Protein AF-K7WFS0-F1 (afdb_monomer_lite)

Structure (mmCIF, N/CA/C/O backbone):
data_AF-K7WFS0-F1
#
_entry.id   AF-K7WFS0-F1
#
loop_
_atom_site.group_PDB
_atom_site.id
_atom_site.type_symbol
_atom_site.label_atom_id
_atom_site.label_alt_id
_atom_site.label_comp_id
_atom_site.label_asym_id
_atom_site.label_entity_id
_atom_site.label_seq_id
_atom_site.pdbx_PDB_ins_code
_atom_site.Cartn_x
_atom_site.Cartn_y
_atom_site.Cartn_z
_atom_site.occupancy
_atom_site.B_iso_or_equiv
_atom_site.auth_seq_id
_atom_site.auth_comp_id
_atom_site.auth_asym_id
_atom_site.auth_atom_id
_atom_site.pdbx_PDB_model_num
ATOM 1 N N . MET A 1 1 ? 59.964 -23.668 16.024 1.00 40.03 1 MET A N 1
ATOM 2 C CA . MET A 1 1 ? 60.557 -24.159 14.757 1.00 40.03 1 MET A CA 1
ATOM 3 C C . MET A 1 1 ? 59.509 -24.059 13.655 1.00 40.03 1 MET A C 1
ATOM 5 O O . MET A 1 1 ? 58.590 -24.865 13.620 1.00 40.03 1 MET A O 1
ATOM 9 N N . LYS A 1 2 ? 59.597 -23.021 12.814 1.00 37.94 2 LYS A N 1
ATOM 10 C CA . LYS A 1 2 ? 58.740 -22.838 11.631 1.00 37.94 2 LYS A CA 1
ATOM 11 C C . LYS A 1 2 ? 59.188 -23.819 10.544 1.00 37.94 2 LYS A C 1
ATOM 13 O O . LYS A 1 2 ? 60.381 -23.896 10.269 1.00 37.94 2 LYS A O 1
ATOM 18 N N . LYS A 1 3 ? 58.258 -24.535 9.911 1.00 43.28 3 LYS A N 1
ATOM 19 C CA . LYS A 1 3 ? 58.522 -25.266 8.665 1.00 43.28 3 LYS A CA 1
ATOM 20 C C . LYS A 1 3 ? 57.674 -24.650 7.558 1.00 43.28 3 LYS A C 1
ATOM 22 O O . LYS A 1 3 ? 56.480 -24.900 7.475 1.00 43.28 3 LYS A O 1
ATOM 27 N N . HIS A 1 4 ? 58.319 -23.839 6.727 1.00 40.09 4 HIS A N 1
ATOM 28 C CA . HIS A 1 4 ? 57.884 -23.607 5.355 1.00 40.09 4 HIS A CA 1
ATOM 29 C C . HIS A 1 4 ? 58.366 -24.783 4.500 1.00 40.09 4 HIS A C 1
ATOM 31 O O . HIS A 1 4 ? 59.521 -25.190 4.629 1.00 40.09 4 HIS A O 1
ATOM 37 N N . LYS A 1 5 ? 57.526 -25.276 3.588 1.00 43.44 5 LYS A N 1
ATOM 38 C CA . LYS A 1 5 ? 57.992 -25.845 2.321 1.00 43.44 5 LYS A CA 1
ATOM 39 C C . LYS A 1 5 ? 57.111 -25.350 1.177 1.00 43.44 5 LYS A C 1
ATOM 41 O O . LYS A 1 5 ? 55.904 -25.202 1.323 1.00 43.44 5 LYS A O 1
ATOM 46 N N . MET A 1 6 ? 57.815 -25.012 0.105 1.00 38.06 6 MET A N 1
ATOM 47 C CA . MET A 1 6 ? 57.413 -24.311 -1.106 1.00 38.06 6 MET A CA 1
ATOM 48 C C . MET A 1 6 ? 56.540 -25.130 -2.060 1.00 38.06 6 MET A C 1
ATOM 50 O O . MET A 1 6 ? 56.655 -26.350 -2.123 1.00 38.06 6 MET A O 1
ATOM 54 N N . LEU A 1 7 ? 55.758 -24.369 -2.837 1.00 34.81 7 LEU A N 1
ATOM 55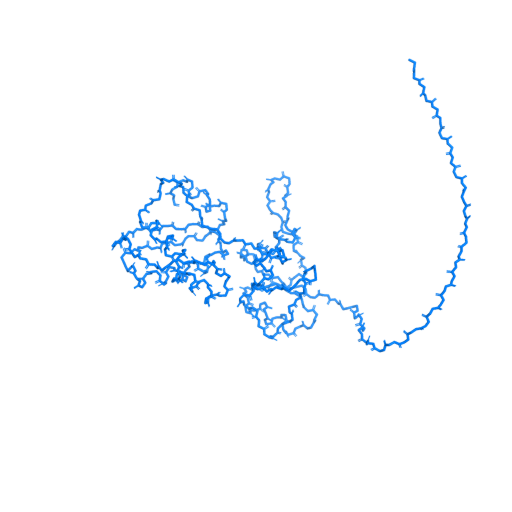 C CA . LEU A 1 7 ? 55.499 -24.453 -4.283 1.00 34.81 7 LEU A CA 1
ATOM 56 C C . LEU A 1 7 ? 55.991 -25.693 -5.061 1.00 34.81 7 LEU A C 1
ATOM 58 O O . LEU A 1 7 ? 57.185 -25.979 -5.098 1.00 34.81 7 LEU A O 1
ATOM 62 N N . SER A 1 8 ? 55.092 -26.239 -5.886 1.00 30.64 8 SER A N 1
ATOM 63 C CA . SER A 1 8 ? 55.373 -26.547 -7.298 1.00 30.64 8 SER A CA 1
ATOM 64 C C . SER A 1 8 ? 54.075 -26.527 -8.118 1.00 30.64 8 SER A C 1
ATOM 66 O O . SER A 1 8 ? 52.986 -26.744 -7.591 1.00 30.64 8 SER A O 1
ATOM 68 N N . LEU A 1 9 ? 54.222 -26.206 -9.397 1.00 29.28 9 LEU A N 1
ATOM 69 C CA . LEU A 1 9 ? 53.264 -25.660 -10.348 1.00 29.28 9 LEU A CA 1
ATOM 70 C C . LEU A 1 9 ? 53.272 -26.525 -11.633 1.00 29.28 9 LEU A C 1
ATOM 72 O O . LEU A 1 9 ? 54.343 -26.948 -12.049 1.00 29.28 9 LEU A O 1
ATOM 76 N N . LEU A 1 10 ? 52.102 -26.655 -12.282 1.00 29.27 10 LEU A N 1
ATOM 77 C CA . LEU A 1 10 ? 51.850 -26.787 -13.742 1.00 29.27 10 LEU A CA 1
ATOM 78 C C . LEU A 1 10 ? 52.260 -28.048 -14.557 1.00 29.27 10 LEU A C 1
ATOM 80 O O . LEU A 1 10 ? 53.432 -28.384 -14.653 1.00 29.27 10 LEU A O 1
ATOM 84 N N . ALA A 1 11 ? 51.273 -28.612 -15.288 1.00 28.25 11 ALA A N 1
ATOM 85 C CA . ALA A 1 11 ? 51.267 -29.007 -16.727 1.00 28.25 11 ALA A CA 1
ATOM 86 C C . ALA A 1 11 ? 49.881 -29.650 -17.054 1.00 28.25 11 ALA A C 1
ATOM 88 O O . ALA A 1 11 ? 49.483 -30.555 -16.332 1.00 28.25 11 ALA A O 1
ATOM 89 N N . VAL A 1 12 ? 48.963 -29.136 -17.894 1.00 28.80 12 VAL A N 1
ATOM 90 C CA . VAL A 1 12 ? 48.889 -28.822 -19.351 1.00 28.80 12 VAL A CA 1
ATOM 91 C C . VAL A 1 12 ? 48.247 -29.941 -20.212 1.00 28.80 12 VAL A C 1
ATOM 93 O O . VAL A 1 12 ? 48.775 -31.038 -20.304 1.00 28.80 12 VAL A O 1
ATOM 96 N N . SER A 1 13 ? 47.145 -29.528 -20.870 1.00 34.81 13 SER A N 1
ATOM 97 C CA . SER A 1 13 ? 46.516 -29.895 -22.166 1.00 34.81 13 SER A CA 1
ATOM 98 C C . SER A 1 13 ? 45.858 -31.264 -22.440 1.00 34.81 13 SER A C 1
ATOM 100 O O . SER A 1 13 ? 46.373 -32.330 -22.130 1.00 34.81 13 SER A O 1
ATOM 102 N N . GLY A 1 14 ? 44.708 -31.195 -23.141 1.00 30.31 14 GLY A N 1
ATOM 103 C CA . GLY A 1 14 ? 44.005 -32.340 -23.737 1.00 30.31 14 GLY A CA 1
ATOM 104 C C . GLY A 1 14 ? 42.719 -31.994 -24.516 1.00 30.31 14 GLY A C 1
ATOM 105 O O . GLY A 1 14 ? 41.633 -32.256 -24.026 1.00 30.31 14 GLY A O 1
ATOM 106 N N . LEU A 1 15 ? 42.894 -31.420 -25.716 1.00 30.20 15 LEU A N 1
ATOM 107 C CA . LEU A 1 15 ? 42.083 -31.471 -26.958 1.00 30.20 15 LEU A CA 1
ATOM 108 C C . LEU A 1 15 ? 40.572 -31.116 -27.054 1.00 30.20 15 LEU A C 1
ATOM 110 O O . LEU A 1 15 ? 39.708 -31.595 -26.331 1.00 30.20 15 LEU A O 1
ATOM 114 N N . MET A 1 16 ? 40.296 -30.357 -28.129 1.00 37.47 16 MET A N 1
ATOM 115 C CA . MET A 1 16 ? 39.013 -30.074 -28.790 1.00 37.47 16 MET A CA 1
ATOM 116 C C . MET A 1 16 ? 38.222 -31.328 -29.195 1.00 37.47 16 MET A C 1
ATOM 118 O O . MET A 1 16 ? 38.780 -32.274 -29.744 1.00 37.47 16 MET A O 1
ATOM 122 N N . GLY A 1 17 ? 36.895 -31.221 -29.100 1.00 34.50 17 GLY A N 1
ATOM 123 C CA . GLY A 1 17 ? 35.937 -31.961 -29.919 1.00 34.50 17 GLY A CA 1
ATOM 124 C C . GLY A 1 17 ? 34.881 -30.997 -30.461 1.00 34.50 17 GLY A C 1
ATOM 125 O O . GLY A 1 17 ? 34.028 -30.526 -29.715 1.00 34.50 17 GLY A O 1
ATOM 126 N N . ILE A 1 18 ? 34.972 -30.673 -31.753 1.00 45.41 18 ILE A N 1
ATOM 127 C CA . ILE A 1 18 ? 33.931 -29.978 -32.520 1.00 45.41 18 ILE A CA 1
ATOM 128 C C . ILE A 1 18 ? 32.802 -30.978 -32.785 1.00 45.41 18 ILE A C 1
ATOM 130 O O . ILE A 1 18 ? 33.037 -32.025 -33.382 1.00 45.41 18 ILE A O 1
ATOM 134 N N . GLY A 1 19 ? 31.580 -30.628 -32.390 1.00 37.41 19 GLY A N 1
ATOM 135 C CA . GLY A 1 19 ? 30.353 -31.268 -32.854 1.00 37.41 19 GLY A CA 1
ATOM 136 C C . GLY A 1 19 ? 29.431 -30.204 -33.434 1.00 37.41 19 GLY A C 1
ATOM 137 O O . GLY A 1 19 ? 28.835 -29.430 -32.691 1.00 37.41 19 GLY A O 1
ATOM 138 N N . ILE A 1 20 ? 29.349 -30.137 -34.762 1.00 45.31 20 ILE A N 1
ATOM 139 C CA . ILE A 1 20 ? 28.355 -29.338 -35.481 1.00 45.31 20 ILE A CA 1
ATOM 140 C C . ILE A 1 20 ? 27.030 -30.099 -35.425 1.00 45.31 20 ILE A C 1
ATOM 142 O O . ILE A 1 20 ? 26.962 -31.237 -35.881 1.00 45.31 20 ILE A O 1
ATOM 146 N N . LEU A 1 21 ? 25.969 -29.449 -34.950 1.00 35.62 21 LEU A N 1
ATOM 147 C CA . LEU A 1 21 ? 24.607 -29.771 -35.364 1.00 35.62 21 LEU A CA 1
ATOM 148 C C . LEU A 1 21 ? 23.932 -28.481 -35.821 1.00 35.62 21 LEU A C 1
ATOM 150 O O . LEU A 1 21 ? 23.654 -27.579 -35.033 1.00 35.62 21 LEU A O 1
ATOM 154 N N . ALA A 1 22 ? 23.714 -28.405 -37.131 1.00 43.91 22 ALA A N 1
ATOM 155 C CA . ALA A 1 22 ? 22.793 -27.468 -37.736 1.00 43.91 22 ALA A CA 1
ATOM 156 C C . ALA A 1 22 ? 21.358 -27.855 -37.354 1.00 43.91 22 ALA A C 1
ATOM 158 O O . ALA A 1 22 ? 20.982 -29.025 -37.416 1.00 43.91 22 ALA A O 1
ATOM 159 N N . GLY A 1 23 ? 20.557 -26.853 -37.008 1.00 30.27 23 GLY A N 1
ATOM 160 C CA . GLY A 1 23 ? 19.115 -26.964 -36.853 1.00 30.27 23 GLY A CA 1
ATOM 161 C C . GLY A 1 23 ? 18.493 -25.587 -37.029 1.00 30.27 23 GLY A C 1
ATOM 162 O O . GLY A 1 23 ? 18.463 -24.795 -36.093 1.00 30.27 23 GLY A O 1
ATOM 163 N N . CYS A 1 24 ? 18.032 -25.283 -38.242 1.00 41.31 24 CYS A N 1
ATOM 164 C CA . CYS A 1 24 ? 17.129 -24.165 -38.478 1.00 41.31 24 CYS A CA 1
ATOM 165 C C . CYS A 1 24 ? 15.744 -24.547 -37.949 1.00 41.31 24 CYS A C 1
ATOM 167 O O . CYS A 1 24 ? 15.119 -25.461 -38.477 1.00 41.31 24 CYS A O 1
ATOM 169 N N . SER A 1 25 ? 15.253 -23.805 -36.962 1.00 35.28 25 SER A N 1
ATOM 170 C CA . SER A 1 25 ? 13.821 -23.611 -36.756 1.00 35.28 25 SER A CA 1
ATOM 171 C C . SER A 1 25 ? 13.589 -22.117 -36.616 1.00 35.28 25 SER A C 1
ATOM 173 O O . SER A 1 25 ? 14.190 -21.464 -35.765 1.00 35.28 25 SER A O 1
ATOM 175 N N . ASN A 1 26 ? 12.763 -21.592 -37.516 1.00 48.03 26 ASN A N 1
ATOM 176 C CA . ASN A 1 26 ? 12.243 -20.237 -37.486 1.00 48.03 26 ASN A CA 1
ATOM 177 C C . ASN A 1 26 ? 11.608 -19.957 -36.122 1.00 48.03 26 ASN A C 1
ATOM 179 O O . ASN A 1 26 ? 10.505 -20.421 -35.853 1.00 48.03 26 ASN A O 1
ATOM 183 N N . ASP A 1 27 ? 12.268 -19.137 -35.316 1.00 33.59 27 ASP A N 1
ATOM 184 C CA . ASP A 1 27 ? 11.559 -18.101 -34.585 1.00 33.59 27 ASP A CA 1
ATOM 185 C C . ASP A 1 27 ? 12.463 -16.875 -34.520 1.00 33.59 27 ASP A C 1
ATOM 187 O O . ASP A 1 27 ? 13.511 -16.844 -33.871 1.00 33.59 27 ASP A O 1
ATOM 191 N N . SER A 1 28 ? 12.085 -15.872 -35.298 1.00 42.62 28 SER A N 1
ATOM 192 C CA . SER A 1 28 ? 12.780 -14.604 -35.435 1.00 42.62 28 SER A CA 1
ATOM 193 C C . SER A 1 28 ? 12.598 -13.764 -34.170 1.00 42.62 28 SER A C 1
ATOM 195 O O . SER A 1 28 ? 12.009 -12.690 -34.223 1.00 42.62 28 SER A O 1
ATOM 197 N N . SER A 1 29 ? 13.127 -14.191 -33.021 1.00 41.03 29 SER A N 1
ATOM 198 C CA . SER A 1 29 ? 13.404 -13.257 -31.929 1.00 41.03 29 SER A CA 1
ATOM 199 C C . SER A 1 29 ? 14.775 -12.641 -32.177 1.00 41.03 29 SER A C 1
ATOM 201 O O . SER A 1 29 ? 15.768 -12.965 -31.524 1.00 41.03 29 SER A O 1
ATOM 203 N N . SER A 1 30 ? 14.830 -11.750 -33.167 1.00 40.22 30 SER A N 1
ATOM 204 C CA . SER A 1 30 ? 15.874 -10.736 -33.228 1.00 40.22 30 SER A CA 1
ATOM 205 C C . SER A 1 30 ? 15.879 -10.034 -31.873 1.00 40.22 30 SER A C 1
ATOM 207 O O . SER A 1 30 ? 15.002 -9.216 -31.598 1.00 40.22 30 SER A O 1
ATOM 209 N N . SER A 1 31 ? 16.837 -10.367 -31.009 1.00 48.09 31 SER A N 1
ATOM 210 C CA . SER A 1 31 ? 17.160 -9.556 -29.845 1.00 48.09 31 SER A CA 1
ATOM 211 C C . SER A 1 31 ? 17.652 -8.220 -30.390 1.00 48.09 31 SER A C 1
ATOM 213 O O . SER A 1 31 ? 18.837 -8.068 -30.706 1.00 48.09 31 SER A O 1
ATOM 215 N N . SER A 1 32 ? 16.735 -7.274 -30.604 1.00 47.16 32 SER A N 1
ATOM 216 C CA . SER A 1 32 ? 17.135 -5.921 -30.941 1.00 47.16 32 SER A CA 1
ATOM 217 C C . SER A 1 32 ? 18.017 -5.454 -29.788 1.00 47.16 32 SER A C 1
ATOM 219 O O . SER A 1 32 ? 17.629 -5.485 -28.621 1.00 47.16 32 SER A O 1
ATOM 221 N N . LYS A 1 33 ? 19.256 -5.076 -30.101 1.00 56.88 33 LYS A N 1
ATOM 222 C CA . LYS A 1 33 ? 20.114 -4.322 -29.186 1.00 56.88 33 LYS A CA 1
ATOM 223 C C . LYS A 1 33 ? 19.539 -2.903 -29.064 1.00 56.88 33 LYS A C 1
ATOM 225 O O . LYS A 1 33 ? 20.151 -1.949 -29.527 1.00 56.88 33 LYS A O 1
ATOM 230 N N . GLY A 1 34 ? 18.309 -2.792 -28.570 1.00 67.25 34 GLY A N 1
ATOM 231 C CA . GLY A 1 34 ? 17.607 -1.536 -28.351 1.00 67.25 34 GLY A CA 1
ATOM 232 C C . GLY A 1 34 ? 17.956 -0.965 -26.983 1.00 67.25 34 GLY A C 1
ATOM 233 O O . GLY A 1 34 ? 18.101 -1.708 -26.012 1.00 67.25 34 GLY A O 1
ATOM 234 N N . THR A 1 35 ? 18.104 0.355 -26.911 1.00 89.69 35 THR A N 1
ATOM 235 C CA . THR A 1 35 ? 18.197 1.085 -25.642 1.00 89.69 35 THR A CA 1
ATOM 236 C C . THR A 1 35 ? 16.918 0.865 -24.840 1.00 89.69 35 THR A C 1
ATOM 238 O O . THR A 1 35 ? 15.829 1.005 -25.387 1.00 89.69 35 THR A O 1
ATOM 241 N N . ILE A 1 36 ? 17.043 0.525 -23.557 1.00 95.19 36 ILE A N 1
ATOM 242 C CA . ILE A 1 36 ? 15.899 0.400 -22.650 1.00 95.19 36 ILE A CA 1
ATOM 243 C C . ILE A 1 36 ? 15.592 1.782 -22.075 1.00 95.19 36 ILE A C 1
ATOM 245 O O . ILE A 1 36 ? 16.440 2.374 -21.406 1.00 95.19 36 ILE A O 1
ATOM 249 N N . ASN A 1 37 ? 14.373 2.268 -22.290 1.00 96.88 37 ASN A N 1
ATOM 250 C CA . ASN A 1 37 ? 13.909 3.529 -21.725 1.00 96.88 37 ASN A CA 1
ATOM 251 C C . ASN A 1 37 ? 13.327 3.265 -20.332 1.00 96.88 37 ASN A C 1
ATOM 253 O O . ASN A 1 37 ? 12.245 2.702 -20.170 1.00 96.88 37 ASN A O 1
ATOM 257 N N . ILE A 1 38 ? 14.078 3.625 -19.294 1.00 97.69 38 ILE A N 1
ATOM 258 C CA . ILE A 1 38 ? 13.656 3.400 -17.910 1.00 97.69 38 ILE A CA 1
ATOM 259 C C . ILE A 1 38 ? 12.613 4.455 -17.542 1.00 97.69 38 ILE A C 1
ATOM 261 O O . ILE A 1 38 ? 12.857 5.652 -17.678 1.00 97.69 38 ILE A O 1
ATOM 265 N N . VAL A 1 39 ? 11.463 4.018 -17.038 1.00 98.31 39 VAL A N 1
ATOM 266 C CA . VAL A 1 39 ? 10.415 4.889 -16.506 1.00 98.31 39 VAL A CA 1
ATOM 267 C C . VAL A 1 39 ? 10.301 4.637 -15.007 1.00 98.31 39 VAL A C 1
ATOM 269 O O . VAL A 1 39 ? 10.098 3.507 -14.564 1.00 98.31 39 VAL A O 1
ATOM 272 N N . SER A 1 40 ? 10.436 5.694 -14.212 1.00 98.12 40 SER A N 1
ATOM 273 C CA . SER A 1 40 ? 10.347 5.647 -12.752 1.00 98.12 40 SER A CA 1
ATOM 274 C C . SER A 1 40 ? 9.233 6.561 -12.239 1.00 98.12 40 SER A C 1
ATOM 276 O O . SER A 1 40 ? 8.607 7.316 -12.990 1.00 98.12 40 SER A O 1
ATOM 278 N N . ARG A 1 41 ? 8.940 6.460 -10.946 1.00 97.19 41 ARG A N 1
ATOM 279 C CA . ARG A 1 41 ? 7.979 7.307 -10.239 1.00 97.19 41 ARG A CA 1
ATOM 280 C C . ARG A 1 41 ? 8.683 8.454 -9.517 1.00 97.19 41 ARG A C 1
ATOM 282 O O . ARG A 1 41 ? 9.883 8.405 -9.244 1.00 97.19 41 ARG A O 1
ATOM 289 N N . GLU A 1 42 ? 7.924 9.494 -9.224 1.00 94.19 42 GLU A N 1
ATOM 290 C CA . GLU A 1 42 ? 8.362 10.660 -8.471 1.00 94.19 42 GLU A CA 1
ATOM 291 C C . GLU A 1 42 ? 8.908 10.296 -7.081 1.00 94.19 42 GLU A C 1
ATOM 293 O O . GLU A 1 42 ? 8.566 9.259 -6.501 1.00 94.19 42 GLU A O 1
ATOM 298 N N . GLU A 1 43 ? 9.771 11.153 -6.539 1.00 90.50 43 GLU A N 1
ATOM 299 C CA . GLU A 1 43 ? 10.205 11.039 -5.146 1.00 90.50 43 GLU A CA 1
ATOM 300 C C . GLU A 1 43 ? 9.004 11.114 -4.193 1.00 90.50 43 GLU A C 1
ATOM 302 O O . GLU A 1 43 ? 8.016 11.797 -4.455 1.00 90.50 43 GLU A O 1
ATOM 307 N N . GLY A 1 44 ? 9.058 10.357 -3.095 1.00 86.75 44 GLY A N 1
ATOM 308 C CA . GLY A 1 44 ? 7.930 10.207 -2.168 1.00 86.75 44 GLY A CA 1
ATOM 309 C C . GLY A 1 44 ? 6.853 9.213 -2.627 1.00 86.75 44 GLY A C 1
ATOM 310 O O . GLY A 1 44 ? 5.986 8.842 -1.830 1.00 86.75 44 GLY A O 1
ATOM 311 N N . SER A 1 45 ? 6.922 8.706 -3.865 1.00 90.50 45 SER A N 1
ATOM 312 C CA . SER A 1 45 ? 6.020 7.655 -4.334 1.00 90.50 45 SER A CA 1
ATOM 313 C C . SER A 1 45 ? 6.186 6.370 -3.524 1.00 90.50 45 SER A C 1
ATOM 315 O O . SER A 1 45 ? 7.238 5.725 -3.545 1.00 90.50 45 SER A O 1
ATOM 317 N N . GLY A 1 46 ? 5.107 5.928 -2.875 1.00 88.62 46 GLY A N 1
ATOM 318 C CA . GLY A 1 46 ? 5.091 4.664 -2.141 1.00 88.62 46 GLY A CA 1
ATOM 319 C C . GLY A 1 46 ? 5.429 3.444 -3.011 1.00 88.62 46 GLY A C 1
ATOM 320 O O . GLY A 1 46 ? 6.105 2.520 -2.556 1.00 88.62 46 GLY A O 1
ATOM 321 N N . THR A 1 47 ? 5.023 3.460 -4.288 1.00 91.25 47 THR A N 1
ATOM 322 C CA . THR A 1 47 ? 5.347 2.400 -5.255 1.00 91.25 47 THR A CA 1
ATOM 323 C C . THR A 1 47 ? 6.833 2.401 -5.618 1.00 91.25 47 THR A C 1
ATOM 325 O O . THR A 1 47 ? 7.414 1.322 -5.694 1.00 91.25 47 THR A O 1
ATOM 328 N N . ARG A 1 48 ? 7.465 3.577 -5.787 1.00 94.44 48 ARG A N 1
ATOM 329 C CA . ARG A 1 48 ? 8.926 3.672 -5.982 1.00 94.44 48 ARG A CA 1
ATOM 330 C C . ARG A 1 48 ? 9.664 3.103 -4.788 1.00 94.44 48 ARG A C 1
ATOM 332 O O . ARG A 1 48 ? 10.495 2.226 -4.971 1.00 94.44 48 ARG A O 1
ATOM 339 N N . GLY A 1 49 ? 9.299 3.548 -3.583 1.00 91.94 49 GLY A N 1
ATOM 340 C CA . GLY A 1 49 ? 9.899 3.060 -2.342 1.00 91.94 49 GLY A CA 1
ATOM 341 C C . GLY A 1 49 ? 9.808 1.537 -2.220 1.00 91.94 49 GLY A C 1
ATOM 342 O O . GLY A 1 49 ? 10.801 0.884 -1.931 1.00 91.94 49 GLY A O 1
ATOM 343 N N . ALA A 1 50 ? 8.643 0.953 -2.528 1.00 91.31 50 ALA A N 1
ATOM 344 C CA . ALA A 1 50 ? 8.480 -0.502 -2.569 1.00 91.31 50 ALA A CA 1
ATOM 345 C C . ALA A 1 50 ? 9.413 -1.173 -3.580 1.00 91.31 50 ALA A C 1
ATOM 347 O O . ALA A 1 50 ? 10.018 -2.198 -3.286 1.00 91.31 50 ALA A O 1
ATOM 348 N N . PHE A 1 51 ? 9.481 -0.617 -4.788 1.00 95.38 51 PHE A N 1
ATOM 349 C CA . PHE A 1 51 ? 10.240 -1.191 -5.885 1.00 95.38 51 PHE A CA 1
ATOM 350 C C . PHE A 1 51 ? 11.740 -1.185 -5.582 1.00 95.38 51 PHE A C 1
ATOM 352 O O . PHE A 1 51 ? 12.380 -2.229 -5.668 1.00 95.38 51 PHE A O 1
ATOM 359 N N . ILE A 1 52 ? 12.293 -0.045 -5.163 1.00 95.31 52 ILE A N 1
ATOM 360 C CA . ILE A 1 52 ? 13.731 0.066 -4.894 1.00 95.31 52 ILE A CA 1
ATOM 361 C C . ILE A 1 52 ? 14.164 -0.779 -3.691 1.00 95.31 52 ILE A C 1
ATOM 363 O O . ILE A 1 52 ? 15.262 -1.329 -3.703 1.00 95.31 52 ILE A O 1
ATOM 367 N N . GLU A 1 53 ? 13.289 -0.945 -2.696 1.00 92.62 53 GLU A N 1
ATOM 368 C CA . GLU A 1 53 ? 13.507 -1.827 -1.547 1.00 92.62 53 GLU A CA 1
ATOM 369 C C . GLU A 1 53 ? 13.506 -3.304 -1.970 1.00 92.62 53 GLU A C 1
ATOM 371 O O . GLU A 1 53 ? 14.471 -4.025 -1.719 1.00 92.62 53 GLU A O 1
ATOM 376 N N . LEU A 1 54 ? 12.455 -3.756 -2.666 1.00 94.19 54 LEU A N 1
ATOM 377 C CA . LEU A 1 54 ? 12.286 -5.164 -3.050 1.00 94.19 54 LEU A CA 1
ATOM 378 C C . LEU A 1 54 ? 13.339 -5.650 -4.054 1.00 94.19 54 LEU A C 1
ATOM 380 O O . LEU A 1 54 ? 13.670 -6.835 -4.061 1.00 94.19 54 LEU A O 1
ATOM 384 N N . PHE A 1 55 ? 13.856 -4.755 -4.898 1.00 95.12 55 PHE A N 1
ATOM 385 C CA . PHE A 1 55 ? 14.893 -5.070 -5.883 1.00 95.12 55 PHE A CA 1
ATOM 386 C C . PHE A 1 55 ? 16.314 -4.730 -5.416 1.00 95.12 55 PHE A C 1
ATOM 388 O O . PHE A 1 55 ? 17.259 -4.949 -6.172 1.00 95.12 55 PHE A O 1
ATOM 395 N N . GLY A 1 56 ? 16.490 -4.208 -4.196 1.00 94.75 56 GLY A N 1
ATOM 396 C CA . GLY A 1 56 ? 17.812 -3.851 -3.670 1.00 94.75 56 GLY A CA 1
ATOM 397 C C . GLY A 1 56 ? 18.500 -2.719 -4.441 1.00 94.75 56 GLY A C 1
ATOM 398 O O . GLY A 1 56 ? 19.724 -2.693 -4.536 1.00 94.75 56 GLY A O 1
ATOM 399 N N . ILE A 1 57 ? 17.714 -1.808 -5.018 1.00 95.81 57 ILE A N 1
ATOM 400 C CA . ILE A 1 57 ? 18.199 -0.601 -5.702 1.00 95.81 57 ILE A CA 1
ATOM 401 C C . ILE A 1 57 ? 18.525 0.488 -4.675 1.00 95.81 57 ILE A C 1
ATOM 403 O O . ILE A 1 57 ? 19.391 1.322 -4.920 1.00 95.81 57 ILE A O 1
ATOM 407 N N . GLU A 1 58 ? 17.877 0.484 -3.507 1.00 94.69 58 GLU A N 1
ATOM 408 C CA . GLU A 1 58 ? 18.287 1.350 -2.400 1.00 94.69 58 GLU A CA 1
ATOM 409 C C . GLU A 1 58 ? 19.380 0.714 -1.529 1.00 94.69 58 GLU A C 1
ATOM 411 O O . GLU A 1 58 ? 19.432 -0.497 -1.319 1.00 94.69 58 GLU A O 1
ATOM 416 N N . SER A 1 59 ? 20.251 1.555 -0.973 1.00 93.75 59 SER A N 1
ATOM 417 C CA . SER A 1 59 ? 21.283 1.165 -0.005 1.00 93.75 59 SER A CA 1
ATOM 418 C C . SER A 1 59 ? 21.404 2.209 1.104 1.00 93.75 59 SER A C 1
ATOM 420 O O . SER A 1 59 ? 20.870 3.308 0.985 1.00 93.75 59 SER A O 1
ATOM 422 N N . LYS A 1 60 ? 22.115 1.892 2.190 1.00 92.50 60 LYS A N 1
ATOM 423 C CA . LYS A 1 60 ? 22.444 2.878 3.228 1.00 92.50 60 LYS A CA 1
ATOM 424 C C . LYS A 1 60 ? 23.872 3.374 3.063 1.00 92.50 60 LYS A C 1
ATOM 426 O O . LYS A 1 60 ? 24.793 2.571 2.923 1.00 92.50 60 LYS A O 1
ATOM 431 N N . ASN A 1 61 ? 24.067 4.688 3.122 1.00 92.12 61 ASN A N 1
ATOM 432 C CA . ASN A 1 61 ? 25.407 5.267 3.153 1.00 92.12 61 ASN A CA 1
ATOM 433 C C . ASN A 1 61 ? 26.053 5.122 4.551 1.00 92.12 61 ASN A C 1
ATOM 435 O O . ASN A 1 61 ? 25.458 4.591 5.489 1.00 92.12 61 ASN A O 1
ATOM 439 N N . LYS A 1 62 ? 27.280 5.638 4.720 1.00 92.62 62 LYS A N 1
ATOM 440 C CA . LYS A 1 62 ? 28.025 5.581 5.997 1.00 92.62 62 LYS A CA 1
ATOM 441 C C . LYS A 1 62 ? 27.325 6.282 7.172 1.00 92.62 62 LYS A C 1
ATOM 443 O O . LYS A 1 62 ? 27.683 6.022 8.314 1.00 92.62 62 LYS A O 1
ATOM 448 N N . LYS A 1 63 ? 26.361 7.167 6.903 1.00 91.44 63 LYS A N 1
ATOM 449 C CA . LYS A 1 63 ? 25.554 7.877 7.907 1.00 91.44 63 LYS A CA 1
ATOM 450 C C . LYS A 1 63 ? 24.236 7.158 8.220 1.00 91.44 63 LYS A C 1
ATOM 452 O O . LYS A 1 63 ? 23.465 7.635 9.042 1.00 91.44 63 LYS A O 1
ATOM 457 N N . GLY A 1 64 ? 23.971 6.020 7.575 1.00 86.62 64 GLY A N 1
ATOM 458 C CA . GLY A 1 64 ? 22.720 5.277 7.714 1.00 86.62 64 GLY A CA 1
ATOM 459 C C . GLY A 1 64 ? 21.556 5.847 6.898 1.00 86.62 64 GLY A C 1
ATOM 460 O O . GLY A 1 64 ? 20.447 5.321 6.997 1.00 86.62 64 GLY A O 1
ATOM 461 N N . GLU A 1 65 ? 21.795 6.877 6.084 1.00 87.38 65 GLU A N 1
ATOM 462 C CA . GLU A 1 65 ? 20.785 7.501 5.227 1.00 87.38 65 GLU A CA 1
ATOM 463 C C . GLU A 1 65 ? 20.516 6.607 4.013 1.00 87.38 65 GLU A C 1
ATOM 465 O O . GLU A 1 65 ? 21.447 6.021 3.447 1.00 87.38 65 GLU A O 1
ATOM 470 N N . LYS A 1 66 ? 19.246 6.505 3.610 1.00 88.12 66 LYS A N 1
ATOM 471 C CA . LYS A 1 66 ? 18.852 5.777 2.401 1.00 88.12 66 LYS A CA 1
ATOM 472 C C . LYS A 1 66 ? 19.330 6.526 1.156 1.00 88.12 66 LYS A C 1
ATOM 474 O O . LYS A 1 66 ? 19.117 7.728 1.035 1.00 88.12 66 LYS A O 1
ATOM 479 N N . VAL A 1 67 ? 19.942 5.795 0.234 1.00 93.25 67 VAL A N 1
ATOM 480 C CA . VAL A 1 67 ? 20.395 6.260 -1.077 1.00 93.25 67 VAL A CA 1
ATOM 481 C C . VAL A 1 67 ? 19.734 5.384 -2.129 1.00 93.25 67 VAL A C 1
ATOM 483 O O . VAL A 1 67 ? 19.948 4.172 -2.142 1.00 93.25 67 VAL A O 1
ATOM 486 N N . ASP A 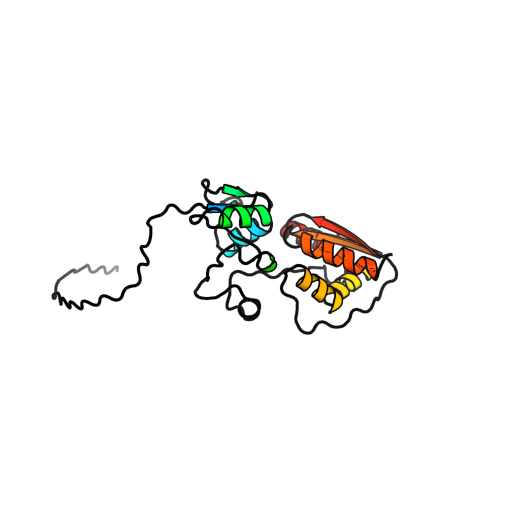1 68 ? 18.927 6.004 -2.980 1.00 94.88 68 ASP A N 1
ATOM 487 C CA . ASP A 1 68 ? 18.265 5.372 -4.118 1.00 94.88 68 ASP A CA 1
ATOM 488 C C . ASP A 1 68 ? 19.205 5.387 -5.334 1.00 94.88 68 ASP A C 1
ATOM 490 O O . ASP A 1 68 ? 19.618 6.459 -5.769 1.00 94.88 68 ASP A O 1
ATOM 494 N N . HIS A 1 69 ? 19.543 4.211 -5.879 1.00 96.31 69 HIS A N 1
ATOM 495 C CA . HIS A 1 69 ? 20.378 4.062 -7.083 1.00 96.31 69 HIS A CA 1
ATOM 496 C C . HIS A 1 69 ? 19.560 3.895 -8.372 1.00 96.31 69 HIS A C 1
ATOM 498 O O . HIS A 1 69 ? 20.017 3.282 -9.340 1.00 96.31 69 HIS A O 1
ATOM 504 N N . THR A 1 70 ? 18.324 4.400 -8.401 1.00 96.50 70 THR A N 1
ATOM 505 C CA . THR A 1 70 ? 17.549 4.529 -9.639 1.00 96.50 70 THR A CA 1
ATOM 506 C C . THR A 1 70 ? 18.366 5.312 -10.668 1.00 96.50 70 THR A C 1
ATOM 508 O O . THR A 1 70 ? 18.932 6.351 -10.352 1.00 96.50 70 THR A O 1
ATOM 511 N N . SER A 1 71 ? 18.423 4.818 -11.908 1.00 94.75 71 SER A N 1
ATOM 512 C CA . SER A 1 71 ? 19.205 5.447 -12.978 1.00 94.75 71 SER A CA 1
ATOM 513 C C . SER A 1 71 ? 18.825 6.917 -13.193 1.00 94.75 71 SER A C 1
ATOM 515 O O . SER A 1 71 ? 17.650 7.220 -13.396 1.00 94.75 71 SER A O 1
ATOM 517 N N . ASP A 1 72 ? 19.826 7.796 -13.276 1.00 93.62 72 ASP A N 1
ATOM 518 C CA . ASP A 1 72 ? 19.646 9.220 -13.609 1.00 93.62 72 ASP A CA 1
ATOM 519 C C . ASP A 1 72 ? 19.029 9.442 -15.002 1.00 93.62 72 ASP A C 1
ATOM 521 O O . ASP A 1 72 ? 18.473 10.500 -15.285 1.00 93.62 72 ASP A O 1
ATOM 525 N N . ALA A 1 73 ? 19.102 8.439 -15.883 1.00 94.00 73 ALA A N 1
ATOM 526 C CA . ALA A 1 73 ? 18.482 8.470 -17.206 1.00 94.00 73 ALA A CA 1
ATOM 527 C C . ALA A 1 73 ? 16.979 8.125 -17.180 1.00 94.00 73 ALA A C 1
ATOM 529 O O . ALA A 1 73 ? 16.334 8.113 -18.230 1.00 94.00 73 ALA A O 1
ATOM 530 N N . ALA A 1 74 ? 16.412 7.799 -16.012 1.00 97.12 74 ALA A N 1
ATOM 531 C CA . ALA A 1 74 ? 15.015 7.414 -15.906 1.00 97.12 74 ALA A CA 1
ATOM 532 C C . ALA A 1 74 ? 14.075 8.599 -16.169 1.00 97.12 74 ALA A C 1
ATOM 534 O O . ALA A 1 74 ? 14.176 9.662 -15.558 1.00 97.12 74 ALA A O 1
ATOM 535 N N . THR A 1 75 ? 13.077 8.380 -17.022 1.00 97.81 75 THR A N 1
ATOM 536 C CA . THR A 1 75 ? 11.956 9.310 -17.170 1.00 97.81 75 THR A CA 1
ATOM 537 C C . THR A 1 75 ? 11.064 9.218 -15.938 1.00 97.81 75 THR A C 1
ATOM 539 O O . THR A 1 75 ? 10.523 8.154 -15.631 1.00 97.81 75 THR A O 1
ATOM 542 N N . VAL A 1 76 ? 10.887 10.331 -15.231 1.00 98.12 76 VAL A N 1
ATOM 543 C CA . VAL A 1 76 ? 10.066 10.386 -14.017 1.00 98.12 76 VAL A CA 1
ATOM 544 C C . VAL A 1 76 ? 8.609 10.679 -14.371 1.00 98.12 76 VAL A C 1
ATOM 546 O O . VAL A 1 76 ? 8.300 11.623 -15.094 1.00 98.12 76 VAL A O 1
ATOM 549 N N . THR A 1 77 ? 7.699 9.874 -13.830 1.00 97.94 77 THR A N 1
ATOM 550 C CA . THR A 1 77 ? 6.245 10.046 -13.946 1.00 97.94 77 THR A CA 1
ATOM 551 C C . THR A 1 77 ? 5.646 10.308 -12.573 1.00 97.94 77 THR A C 1
ATOM 553 O O . THR A 1 77 ? 6.153 9.789 -11.588 1.00 97.94 77 THR A O 1
ATOM 556 N N . ASN A 1 78 ? 4.569 11.093 -12.497 1.00 94.31 78 ASN A N 1
ATOM 557 C CA . ASN A 1 78 ? 3.962 11.525 -11.231 1.00 94.31 78 ASN A CA 1
ATOM 558 C C . ASN A 1 78 ? 2.748 10.683 -10.789 1.00 94.31 78 ASN A C 1
ATOM 560 O O . ASN A 1 78 ? 2.067 11.023 -9.824 1.00 94.31 78 ASN A O 1
ATOM 564 N N . SER A 1 79 ? 2.385 9.640 -11.541 1.00 92.19 79 SER A N 1
ATOM 565 C CA . SER A 1 79 ? 1.212 8.817 -11.242 1.00 92.19 79 SER A CA 1
ATOM 566 C C . SER A 1 79 ? 1.269 7.459 -11.931 1.00 92.19 79 SER A C 1
ATOM 568 O O . SER A 1 79 ? 1.962 7.262 -12.929 1.00 92.19 79 SER A O 1
ATOM 570 N N . THR A 1 80 ? 0.477 6.517 -11.421 1.00 92.00 80 THR A N 1
ATOM 571 C CA . THR A 1 80 ? 0.340 5.183 -12.013 1.00 92.00 80 THR A CA 1
ATOM 572 C C . THR A 1 80 ? -0.255 5.225 -13.424 1.00 92.00 80 THR A C 1
ATOM 574 O O . THR A 1 80 ? 0.172 4.469 -14.290 1.00 92.00 80 THR A O 1
ATOM 577 N N . SER A 1 81 ? -1.214 6.115 -13.691 1.00 93.62 81 SER A N 1
ATOM 578 C CA . SER A 1 81 ? -1.825 6.244 -15.020 1.00 93.62 81 SER A CA 1
ATOM 579 C C . SER A 1 81 ? -0.840 6.798 -16.050 1.00 93.62 81 SER A C 1
ATOM 581 O O . SER A 1 81 ? -0.772 6.277 -17.165 1.00 93.62 81 SER A O 1
ATOM 583 N N . VAL A 1 82 ? -0.040 7.802 -15.675 1.00 96.94 82 VAL A N 1
ATOM 584 C CA . VAL A 1 82 ? 1.021 8.341 -16.538 1.00 96.94 82 VAL A CA 1
ATOM 585 C C . VAL A 1 82 ? 2.095 7.283 -16.778 1.00 96.94 82 VAL A C 1
ATOM 587 O O . VAL A 1 82 ? 2.439 7.058 -17.930 1.00 96.94 82 VAL A O 1
ATOM 590 N N . MET A 1 83 ? 2.541 6.560 -15.743 1.00 97.69 83 MET A N 1
ATOM 591 C CA . MET A 1 83 ? 3.470 5.427 -15.877 1.00 97.69 83 MET A CA 1
ATOM 592 C C . MET A 1 83 ? 2.993 4.409 -16.924 1.00 97.69 83 MET A C 1
ATOM 594 O O . MET A 1 83 ? 3.711 4.112 -17.878 1.00 97.69 83 MET A O 1
ATOM 598 N N . LEU A 1 84 ? 1.762 3.904 -16.783 1.00 97.25 84 LEU A N 1
ATOM 599 C CA . LEU A 1 84 ? 1.202 2.915 -17.710 1.00 97.25 84 LEU A CA 1
ATOM 600 C C . LEU A 1 84 ? 1.048 3.478 -19.126 1.00 97.25 84 LEU A C 1
ATOM 602 O O . LEU A 1 84 ? 1.327 2.780 -20.095 1.00 97.25 84 LEU A O 1
ATOM 606 N N . THR A 1 85 ? 0.642 4.744 -19.251 1.00 97.50 85 THR A N 1
ATOM 607 C CA . THR A 1 85 ? 0.503 5.413 -20.550 1.00 97.50 85 THR A CA 1
ATOM 608 C C . THR A 1 85 ? 1.854 5.564 -21.242 1.00 97.50 85 THR A C 1
ATOM 610 O O . THR A 1 85 ? 1.963 5.232 -22.421 1.00 97.50 85 THR A O 1
ATOM 613 N N . THR A 1 86 ? 2.883 6.021 -20.525 1.00 97.75 86 THR A N 1
ATOM 614 C CA . THR A 1 86 ? 4.247 6.175 -21.046 1.00 97.75 86 THR A CA 1
ATOM 615 C C . THR A 1 86 ? 4.789 4.838 -21.536 1.00 97.75 86 THR A C 1
ATOM 617 O O . THR A 1 86 ? 5.192 4.744 -22.690 1.00 97.75 86 THR A O 1
ATOM 620 N N . VAL A 1 87 ? 4.702 3.783 -20.715 1.00 98.06 87 VAL A N 1
ATOM 621 C CA . VAL A 1 87 ? 5.157 2.437 -21.103 1.00 98.06 87 VAL A CA 1
ATOM 622 C C . VAL A 1 87 ? 4.358 1.891 -22.290 1.00 98.06 87 VAL A C 1
ATOM 624 O O . VAL A 1 87 ? 4.933 1.315 -23.203 1.00 98.06 87 VAL A O 1
ATOM 627 N N . SER A 1 88 ? 3.039 2.106 -22.339 1.00 97.56 88 SER A N 1
ATOM 628 C CA . SER A 1 88 ? 2.210 1.614 -23.453 1.00 97.56 88 SER A CA 1
ATOM 629 C C . SER A 1 88 ? 2.512 2.277 -24.804 1.00 97.56 88 SER A C 1
ATOM 631 O O . SER A 1 88 ? 2.213 1.703 -25.848 1.00 97.56 88 SER A O 1
ATOM 633 N N . LYS A 1 89 ? 3.077 3.492 -24.794 1.00 97.25 89 LYS A N 1
ATOM 634 C CA . LYS A 1 89 ? 3.380 4.279 -26.000 1.00 97.25 89 LYS A CA 1
ATOM 635 C C . LYS A 1 89 ? 4.806 4.087 -26.510 1.00 97.25 89 LYS A C 1
ATOM 637 O O . LYS A 1 89 ? 5.100 4.522 -27.620 1.00 97.25 89 LYS A O 1
ATOM 642 N N . ASP A 1 90 ? 5.671 3.457 -25.723 1.00 96.44 90 ASP A N 1
ATOM 643 C CA . ASP A 1 90 ? 7.078 3.262 -26.046 1.00 96.44 90 ASP A CA 1
ATOM 644 C C . ASP A 1 90 ? 7.442 1.770 -25.949 1.00 96.44 90 ASP A C 1
ATOM 646 O O . ASP A 1 90 ? 7.611 1.244 -24.849 1.00 96.44 90 ASP A O 1
ATOM 650 N N . PRO A 1 91 ? 7.596 1.070 -27.090 1.00 93.94 91 PRO A N 1
ATOM 651 C CA . PRO A 1 91 ? 7.966 -0.346 -27.115 1.00 93.94 91 PRO A CA 1
ATOM 652 C C . PRO A 1 91 ? 9.308 -0.678 -26.444 1.00 93.94 91 PRO A C 1
ATOM 654 O O . PRO A 1 91 ? 9.553 -1.846 -26.140 1.00 93.94 91 PRO A O 1
ATOM 657 N N . SER A 1 92 ? 10.172 0.318 -26.230 1.00 96.06 92 SER A N 1
ATOM 658 C CA . SER A 1 92 ? 11.468 0.172 -25.560 1.00 96.06 92 SER A CA 1
ATOM 659 C C . SER A 1 92 ? 11.411 0.530 -24.071 1.00 96.06 92 SER A C 1
ATOM 661 O O . SER A 1 92 ? 12.426 0.417 -23.378 1.00 96.06 92 SER A O 1
ATOM 663 N N . ALA A 1 93 ? 10.256 0.975 -23.564 1.00 97.69 93 ALA A N 1
ATOM 664 C CA . ALA A 1 93 ? 10.112 1.402 -22.183 1.00 97.69 93 ALA A CA 1
ATOM 665 C C . ALA A 1 93 ? 9.882 0.243 -21.211 1.00 97.69 93 ALA A C 1
ATOM 667 O O . ALA A 1 93 ? 9.154 -0.713 -21.484 1.00 97.69 93 ALA A O 1
ATOM 668 N N . ILE A 1 94 ? 10.453 0.381 -20.017 1.00 97.75 94 ILE A N 1
ATOM 669 C CA . ILE A 1 94 ? 10.166 -0.473 -18.867 1.00 97.75 94 ILE A CA 1
ATOM 670 C C . ILE A 1 94 ? 9.817 0.388 -17.658 1.00 97.75 94 ILE A C 1
ATOM 672 O O . ILE A 1 94 ? 10.456 1.402 -17.389 1.00 97.75 94 ILE A O 1
ATOM 676 N N . GLY A 1 95 ? 8.804 -0.038 -16.913 1.00 97.31 95 GLY A N 1
ATOM 677 C CA . GLY A 1 95 ? 8.375 0.607 -15.681 1.00 97.31 95 GLY A CA 1
ATOM 678 C C . GLY A 1 95 ? 7.765 -0.405 -14.721 1.00 97.31 95 GLY A C 1
ATOM 679 O O . GLY A 1 95 ? 7.755 -1.610 -14.978 1.00 97.31 95 GLY A O 1
ATOM 680 N N . TYR A 1 96 ? 7.236 0.089 -13.609 1.00 96.69 96 TYR A N 1
ATOM 681 C CA . TYR A 1 96 ? 6.643 -0.732 -12.557 1.00 96.69 96 TYR A CA 1
ATOM 682 C C . TYR A 1 96 ? 5.316 -0.138 -12.083 1.00 96.69 96 TYR A C 1
ATOM 684 O O . TYR A 1 96 ? 5.108 1.075 -12.084 1.00 96.69 96 TYR A O 1
ATOM 692 N N . SER A 1 97 ? 4.396 -1.008 -11.670 1.00 94.38 97 SER A N 1
ATOM 693 C CA . SER A 1 97 ? 3.066 -0.624 -11.199 1.00 94.38 97 SER A CA 1
ATOM 694 C C . SER A 1 97 ? 2.538 -1.643 -10.192 1.00 94.38 97 SER A C 1
ATOM 696 O O . SER A 1 97 ? 2.935 -2.809 -10.210 1.00 94.38 97 SER A O 1
ATOM 698 N N . SER A 1 98 ? 1.629 -1.205 -9.322 1.00 91.75 98 SER A N 1
ATOM 699 C CA . SER A 1 98 ? 0.882 -2.095 -8.432 1.00 91.75 98 SER A CA 1
ATOM 700 C C . SER A 1 98 ? 0.005 -3.056 -9.240 1.00 91.75 98 SER A C 1
ATOM 702 O O . SER A 1 98 ? -0.589 -2.655 -10.241 1.00 91.75 98 SER A O 1
ATOM 704 N N . LEU A 1 99 ? -0.130 -4.299 -8.765 1.00 92.00 99 LEU A N 1
ATOM 705 C CA . LEU A 1 99 ? -0.879 -5.363 -9.446 1.00 92.00 99 LEU A CA 1
ATOM 706 C C . LEU A 1 99 ? -2.298 -4.935 -9.857 1.00 92.00 99 LEU A C 1
ATOM 708 O O . LEU A 1 99 ? -2.669 -5.111 -11.013 1.00 92.00 99 LEU A O 1
ATOM 712 N N . GLY A 1 100 ? -3.063 -4.330 -8.944 1.00 89.62 100 GLY A N 1
ATOM 713 C CA . GLY A 1 100 ? -4.447 -3.914 -9.204 1.00 89.62 100 GLY A CA 1
ATOM 714 C C . GLY A 1 100 ? -4.622 -2.803 -10.241 1.00 89.62 100 GLY A C 1
ATOM 715 O O . GLY A 1 100 ? -5.738 -2.567 -10.689 1.00 89.62 100 GLY A O 1
ATOM 716 N N . SER A 1 101 ? -3.540 -2.132 -10.637 1.00 90.88 101 SER A N 1
ATOM 717 C CA . SER A 1 101 ? -3.571 -1.072 -11.651 1.00 90.88 101 SER A CA 1
ATOM 718 C C . SER A 1 101 ? -3.210 -1.576 -13.049 1.00 90.88 101 SER A C 1
ATOM 720 O O . SER A 1 101 ? -3.322 -0.824 -14.018 1.00 90.88 101 SER A O 1
ATOM 722 N N . LEU A 1 102 ? -2.722 -2.814 -13.166 1.00 91.50 102 LEU A N 1
ATOM 723 C CA . LEU A 1 102 ? -2.336 -3.397 -14.447 1.00 91.50 102 LEU A CA 1
ATOM 724 C C . LEU A 1 102 ? -3.569 -3.615 -15.330 1.00 91.50 102 LEU A C 1
ATOM 726 O O . LEU A 1 102 ? -4.650 -3.957 -14.858 1.00 91.50 102 LEU A O 1
ATOM 730 N N . ASN A 1 103 ? -3.394 -3.420 -16.632 1.00 90.44 103 ASN A N 1
ATOM 731 C CA . ASN A 1 103 ? -4.430 -3.619 -17.637 1.00 90.44 103 ASN A CA 1
ATOM 732 C C . ASN A 1 103 ? -3.792 -4.096 -18.956 1.00 90.44 103 ASN A C 1
ATOM 734 O O . ASN A 1 103 ? -2.574 -4.261 -19.038 1.00 90.44 103 ASN A O 1
ATOM 738 N N . SER A 1 104 ? -4.605 -4.326 -19.988 1.00 93.94 104 SER A N 1
ATOM 739 C CA . SER A 1 104 ? -4.157 -4.897 -21.264 1.00 93.94 104 SER A CA 1
ATOM 740 C C . SER A 1 104 ? -3.295 -3.969 -22.132 1.00 93.94 104 SER A C 1
ATOM 742 O O . SER A 1 104 ? -2.824 -4.416 -23.174 1.00 93.94 104 SER A O 1
ATOM 744 N N . SER A 1 105 ? -3.085 -2.701 -21.754 1.00 94.19 105 SER A N 1
ATOM 745 C CA . SER A 1 105 ? -2.241 -1.763 -22.511 1.00 94.19 105 SER A CA 1
ATOM 746 C C . SER A 1 105 ? -0.741 -2.000 -22.332 1.00 94.19 105 SER A C 1
ATOM 748 O O . SER A 1 105 ? 0.059 -1.424 -23.066 1.00 94.19 105 SER A O 1
ATOM 750 N N . VAL A 1 106 ? -0.345 -2.828 -21.363 1.00 96.00 106 VAL A N 1
ATOM 751 C CA . VAL A 1 106 ? 1.056 -3.138 -21.066 1.00 96.00 106 VAL A CA 1
ATOM 752 C C . VAL A 1 106 ? 1.265 -4.643 -20.939 1.00 96.00 106 VAL A C 1
ATOM 754 O O . VAL A 1 106 ? 0.375 -5.391 -20.534 1.00 96.00 106 VAL A O 1
ATOM 757 N N . LYS A 1 107 ? 2.479 -5.099 -21.253 1.00 95.88 107 LYS A N 1
ATOM 758 C CA . LYS A 1 107 ? 2.883 -6.493 -21.060 1.00 95.88 107 LYS A CA 1
ATOM 759 C C . LYS A 1 107 ? 3.556 -6.659 -19.700 1.00 95.88 107 LYS A C 1
ATOM 761 O O . LYS A 1 107 ? 4.588 -6.051 -19.437 1.00 95.88 107 LYS A O 1
ATOM 766 N N . VAL A 1 108 ? 3.002 -7.528 -18.859 1.00 95.25 108 VAL A N 1
ATOM 767 C CA . VAL A 1 108 ? 3.576 -7.855 -17.547 1.00 95.25 108 VAL A CA 1
ATOM 768 C C . VAL A 1 108 ? 4.702 -8.872 -17.719 1.00 95.25 108 VAL A C 1
ATOM 770 O O . VAL A 1 108 ? 4.509 -9.928 -18.325 1.00 95.25 108 VAL A O 1
ATOM 773 N N . LEU A 1 109 ? 5.884 -8.556 -17.191 1.00 95.75 109 LEU A N 1
ATOM 774 C CA . LEU A 1 109 ? 7.029 -9.463 -17.212 1.00 95.75 109 LEU A CA 1
ATOM 775 C C . LEU A 1 109 ? 6.936 -10.494 -16.085 1.00 95.75 109 LEU A C 1
ATOM 777 O O . LEU A 1 109 ? 6.437 -10.216 -14.995 1.00 95.75 109 LEU A O 1
ATOM 781 N N . LYS A 1 110 ? 7.457 -11.693 -16.356 1.00 95.94 110 LYS A N 1
ATOM 782 C CA . LYS A 1 110 ? 7.696 -12.694 -15.317 1.00 95.94 110 LYS A CA 1
ATOM 783 C C . LYS A 1 110 ? 8.945 -12.324 -14.534 1.00 95.94 110 LYS A C 1
ATOM 785 O O . LYS A 1 110 ? 9.919 -11.858 -15.119 1.00 95.94 110 LYS A O 1
ATOM 790 N N . ILE A 1 111 ? 8.938 -12.633 -13.246 1.00 95.38 111 ILE A N 1
ATOM 791 C CA . ILE A 1 111 ? 10.109 -12.504 -12.377 1.00 95.38 111 ILE A CA 1
ATOM 792 C C . ILE A 1 111 ? 10.430 -13.894 -11.855 1.00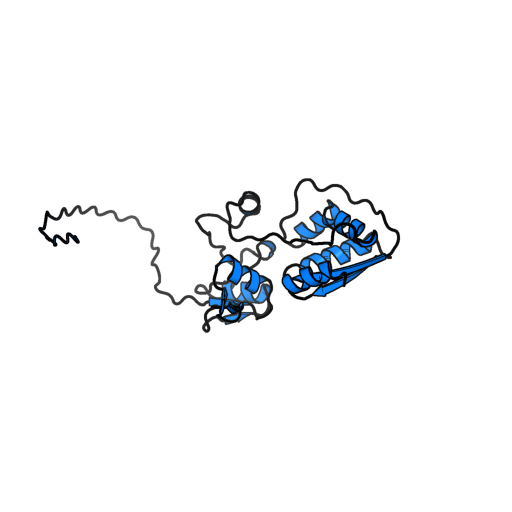 95.38 111 ILE A C 1
ATOM 794 O O . ILE A 1 111 ? 9.535 -14.588 -11.377 1.00 95.38 111 ILE A O 1
ATOM 798 N N . ASP A 1 112 ? 11.671 -14.342 -12.047 1.00 94.06 112 ASP A N 1
ATOM 799 C CA . ASP A 1 112 ? 12.115 -15.705 -11.724 1.00 94.06 112 ASP A CA 1
ATOM 800 C C . ASP A 1 112 ? 11.199 -16.798 -12.317 1.00 94.06 112 ASP A C 1
ATOM 802 O O . ASP A 1 112 ? 10.899 -17.820 -11.700 1.00 94.06 112 ASP A O 1
ATOM 806 N N . GLY A 1 113 ? 10.684 -16.556 -13.529 1.00 94.94 113 GLY A N 1
ATOM 807 C CA . GLY A 1 113 ? 9.760 -17.460 -14.220 1.00 94.94 113 GLY A CA 1
ATOM 808 C C . GLY A 1 113 ? 8.326 -17.484 -13.667 1.00 94.94 113 GLY A C 1
ATOM 809 O O . GLY A 1 113 ? 7.502 -18.250 -14.173 1.00 94.94 113 GLY A O 1
ATOM 810 N N . LYS A 1 114 ? 7.995 -16.647 -12.675 1.00 96.06 114 LYS A N 1
ATOM 811 C CA . LYS A 1 114 ? 6.671 -16.562 -12.039 1.00 96.06 114 LYS A CA 1
ATOM 812 C C . LYS A 1 114 ? 5.871 -15.364 -12.532 1.00 96.06 114 LYS A C 1
ATOM 814 O O . LYS A 1 114 ? 6.425 -14.306 -12.824 1.00 96.06 114 LYS A O 1
ATOM 819 N N . ASN A 1 115 ? 4.555 -15.542 -12.626 1.00 93.56 115 ASN A N 1
ATOM 820 C CA . ASN A 1 115 ? 3.631 -14.479 -13.005 1.00 93.56 115 ASN A CA 1
ATOM 821 C C . ASN A 1 115 ? 3.208 -13.682 -11.764 1.00 93.56 115 ASN A C 1
ATOM 823 O O . ASN A 1 115 ? 3.070 -14.242 -10.678 1.00 93.56 115 ASN A O 1
ATOM 827 N N . ALA A 1 116 ? 2.921 -12.395 -11.943 1.00 93.62 116 ALA A N 1
ATOM 828 C CA . ALA A 1 116 ? 2.312 -11.563 -10.910 1.00 93.62 116 ALA A CA 1
ATOM 829 C C . ALA A 1 116 ? 0.809 -11.884 -10.784 1.00 93.62 116 ALA A C 1
ATOM 831 O O . ALA A 1 116 ? -0.036 -11.133 -11.262 1.00 93.62 116 ALA A O 1
ATOM 832 N N . THR A 1 117 ? 0.462 -13.034 -10.201 1.00 93.19 117 THR A N 1
ATOM 833 C CA . THR A 1 117 ? -0.936 -13.436 -9.964 1.00 93.19 117 THR A CA 1
ATOM 834 C C . THR A 1 117 ? -1.252 -13.466 -8.475 1.00 93.19 117 THR A C 1
ATOM 836 O O . THR A 1 117 ? -0.374 -13.725 -7.655 1.00 93.19 117 THR A O 1
ATOM 839 N N . VAL A 1 118 ? -2.525 -13.268 -8.112 1.00 93.06 118 VAL A N 1
ATOM 840 C CA . VAL A 1 118 ? -2.978 -13.386 -6.712 1.00 93.06 118 VAL A CA 1
ATOM 841 C C . VAL A 1 118 ? -2.596 -14.746 -6.126 1.00 93.06 118 VAL A C 1
ATOM 843 O O . VAL A 1 118 ? -2.101 -14.815 -5.006 1.00 93.06 118 VAL A O 1
ATOM 846 N N . LYS A 1 119 ? -2.760 -15.822 -6.905 1.00 94.62 119 LYS A N 1
ATOM 847 C CA . LYS A 1 119 ? -2.380 -17.182 -6.509 1.00 94.62 119 LYS A CA 1
ATOM 848 C C . LYS A 1 119 ? -0.884 -17.290 -6.204 1.00 94.62 119 LYS A C 1
ATOM 850 O O . LYS A 1 119 ? -0.524 -17.783 -5.139 1.00 94.62 119 LYS A O 1
ATOM 855 N N . ASP A 1 120 ? -0.029 -16.834 -7.118 1.00 95.06 120 ASP A N 1
ATOM 856 C CA . ASP A 1 120 ? 1.426 -16.965 -6.978 1.00 95.06 120 ASP A CA 1
ATOM 857 C C . ASP A 1 120 ? 1.983 -16.066 -5.863 1.00 95.06 120 ASP A C 1
ATOM 859 O O . ASP A 1 120 ? 2.951 -16.444 -5.199 1.00 95.06 120 ASP A O 1
ATOM 863 N N . ILE A 1 121 ? 1.355 -14.909 -5.623 1.00 94.88 121 ILE A N 1
ATOM 864 C CA . ILE A 1 121 ? 1.684 -14.009 -4.510 1.00 94.88 121 ILE A CA 1
ATOM 865 C C . ILE A 1 121 ? 1.263 -14.628 -3.176 1.00 94.88 121 ILE A C 1
ATOM 867 O O . ILE A 1 121 ? 2.087 -14.726 -2.271 1.00 94.88 121 ILE A O 1
ATOM 871 N N . LYS A 1 122 ? 0.018 -15.112 -3.054 1.00 92.81 122 LYS A N 1
ATOM 872 C CA . LYS A 1 122 ? -0.463 -15.771 -1.826 1.00 92.81 122 LYS A CA 1
ATOM 873 C C . LYS A 1 122 ? 0.344 -17.022 -1.484 1.00 92.81 122 LYS A C 1
ATOM 875 O O . LYS A 1 122 ? 0.550 -17.313 -0.312 1.00 92.81 122 LYS A O 1
ATOM 880 N N . SER A 1 123 ? 0.836 -17.748 -2.490 1.00 94.38 123 SER A N 1
ATOM 881 C CA . SER A 1 123 ? 1.701 -18.911 -2.272 1.00 94.38 123 SER A CA 1
ATOM 882 C C . SER A 1 123 ? 3.157 -18.548 -1.939 1.00 94.38 123 SER A C 1
ATOM 884 O O . SER A 1 123 ? 3.966 -19.454 -1.753 1.00 94.38 123 SER A O 1
ATOM 886 N N . GLY A 1 124 ? 3.532 -17.264 -1.982 1.00 93.12 124 GLY A N 1
ATOM 887 C CA . GLY A 1 124 ? 4.909 -16.790 -1.817 1.00 93.12 124 GLY A CA 1
ATOM 888 C C . GLY A 1 124 ? 5.855 -17.130 -2.975 1.00 93.12 124 GLY A C 1
ATOM 889 O O . GLY A 1 124 ? 7.060 -16.912 -2.867 1.00 93.12 124 GLY A O 1
ATOM 890 N N . SER A 1 125 ? 5.347 -17.670 -4.090 1.00 95.56 125 SER A N 1
ATOM 891 C CA . SER A 1 125 ? 6.197 -18.033 -5.230 1.00 95.56 125 SER A CA 1
ATOM 892 C C . SER A 1 125 ? 6.591 -16.816 -6.068 1.00 95.56 125 SER A C 1
ATOM 894 O O . SER A 1 125 ? 7.692 -16.789 -6.613 1.00 95.56 125 SER A O 1
ATOM 896 N N . TYR A 1 126 ? 5.739 -15.788 -6.119 1.00 95.81 126 TYR A N 1
ATOM 897 C CA . TYR A 1 126 ? 6.084 -14.475 -6.656 1.00 95.81 126 TYR A CA 1
ATOM 898 C C . TYR A 1 126 ? 6.608 -13.566 -5.534 1.00 95.81 126 TYR A C 1
ATOM 900 O O . TYR A 1 126 ? 5.846 -13.068 -4.705 1.00 95.81 126 TYR A O 1
ATOM 908 N N . LYS A 1 127 ? 7.928 -13.354 -5.507 1.00 92.50 127 LYS A N 1
ATOM 909 C CA . LYS A 1 127 ? 8.632 -12.703 -4.385 1.00 92.50 127 LYS A CA 1
ATOM 910 C C . LYS A 1 127 ? 8.482 -11.185 -4.328 1.00 92.50 127 LYS A C 1
ATOM 912 O O . LYS A 1 127 ? 8.733 -10.591 -3.286 1.00 92.50 127 LYS A O 1
ATOM 917 N N . ILE A 1 128 ? 8.075 -10.551 -5.426 1.00 94.31 128 ILE A N 1
ATOM 918 C CA . ILE A 1 128 ? 7.947 -9.092 -5.500 1.00 94.31 128 ILE A CA 1
ATOM 919 C C . ILE A 1 128 ? 6.570 -8.686 -4.975 1.00 94.31 128 ILE A C 1
ATOM 921 O O . ILE A 1 128 ? 5.658 -8.323 -5.714 1.00 94.31 128 ILE A O 1
ATOM 925 N N . SER A 1 129 ? 6.405 -8.821 -3.666 1.00 92.81 129 SER A N 1
ATOM 926 C CA . SER A 1 129 ? 5.224 -8.399 -2.926 1.00 92.81 129 SER A CA 1
ATOM 927 C C . SER A 1 129 ? 5.625 -8.038 -1.499 1.00 92.81 129 SER A C 1
ATOM 929 O O . SER A 1 129 ? 6.661 -8.476 -1.004 1.00 92.81 129 SER A O 1
ATOM 931 N N . ARG A 1 130 ? 4.814 -7.216 -0.833 1.00 91.69 130 ARG A N 1
ATOM 932 C CA . ARG A 1 130 ? 4.998 -6.897 0.584 1.00 91.69 130 ARG A CA 1
ATOM 933 C C . ARG A 1 130 ? 3.646 -6.761 1.277 1.00 91.69 130 ARG A C 1
ATOM 935 O O . ARG A 1 130 ? 2.700 -6.294 0.637 1.00 91.69 130 ARG A O 1
ATOM 942 N N . PRO A 1 131 ? 3.541 -7.147 2.557 1.00 91.50 131 PRO A N 1
ATOM 943 C CA . PRO A 1 131 ? 2.313 -6.973 3.311 1.00 91.50 131 PRO A CA 1
ATOM 944 C C . PRO A 1 131 ? 2.077 -5.495 3.625 1.00 91.50 131 PRO A C 1
ATOM 946 O O . PRO A 1 131 ? 3.016 -4.717 3.811 1.00 91.50 131 PRO A O 1
ATOM 949 N N . PHE A 1 132 ? 0.806 -5.116 3.715 1.00 93.56 132 PHE A N 1
ATOM 950 C CA . PHE A 1 132 ? 0.398 -3.854 4.319 1.00 93.56 132 PHE A CA 1
ATOM 951 C C . PHE A 1 132 ? 0.008 -4.136 5.760 1.00 93.56 132 PHE A C 1
ATOM 953 O O . PHE A 1 132 ? -0.984 -4.811 6.021 1.00 93.56 132 PHE A O 1
ATOM 960 N N . ASN A 1 133 ? 0.831 -3.648 6.681 1.00 94.06 133 ASN A N 1
ATOM 961 C CA . ASN A 1 133 ? 0.663 -3.898 8.102 1.00 94.06 133 ASN A CA 1
ATOM 962 C C . ASN A 1 133 ? 0.002 -2.702 8.780 1.00 94.06 133 ASN A C 1
ATOM 964 O O . ASN A 1 133 ? 0.265 -1.550 8.434 1.00 94.06 133 ASN A O 1
ATOM 968 N N . ILE A 1 134 ? -0.806 -3.003 9.790 1.00 94.69 134 ILE A N 1
ATOM 969 C CA . ILE A 1 134 ? -1.305 -2.040 10.767 1.00 94.69 134 ILE A CA 1
ATOM 970 C C . ILE A 1 134 ? -0.689 -2.441 12.095 1.00 94.69 134 ILE A C 1
ATOM 972 O O . ILE A 1 134 ? -0.651 -3.626 12.426 1.00 94.69 134 ILE A O 1
ATOM 976 N N . VAL A 1 135 ? -0.177 -1.461 12.828 1.00 94.81 135 VAL A N 1
ATOM 977 C CA . VAL A 1 135 ? 0.490 -1.682 14.108 1.00 94.81 135 VAL A CA 1
ATOM 978 C C . VAL A 1 135 ? -0.180 -0.844 15.182 1.00 94.81 135 VAL A C 1
ATOM 980 O O . VAL A 1 135 ? -0.560 0.302 14.946 1.00 94.81 135 VAL A O 1
ATOM 983 N N . THR A 1 136 ? -0.318 -1.425 16.366 1.00 94.88 136 THR A N 1
ATOM 984 C CA . THR A 1 136 ? -0.787 -0.746 17.572 1.00 94.88 136 THR A CA 1
ATOM 985 C C . THR A 1 136 ? 0.129 -1.075 18.737 1.00 94.88 136 THR A C 1
ATOM 987 O O . THR A 1 136 ? 0.901 -2.035 18.699 1.00 94.88 136 THR A O 1
ATOM 990 N N . LYS A 1 137 ? 0.052 -0.258 19.788 1.00 92.81 137 LYS A N 1
ATOM 991 C CA . LYS A 1 137 ? 0.705 -0.552 21.057 1.00 92.81 137 LYS A CA 1
ATOM 992 C C . LYS A 1 137 ? -0.222 -1.405 21.909 1.00 92.81 137 LYS A C 1
ATOM 994 O O . LYS A 1 137 ? -1.262 -0.921 22.354 1.00 92.81 137 LYS A O 1
ATOM 999 N N . GLU A 1 138 ? 0.204 -2.640 22.144 1.00 89.88 138 GLU A N 1
ATOM 1000 C CA . GLU A 1 138 ? -0.554 -3.640 22.889 1.00 89.88 138 GLU A CA 1
ATOM 1001 C C . GLU A 1 138 ? -1.068 -3.090 24.229 1.00 89.88 138 GLU A C 1
ATOM 1003 O O . GLU A 1 138 ? -0.320 -2.522 25.034 1.00 89.88 138 GLU A O 1
ATOM 1008 N N . GLY A 1 139 ? -2.374 -3.233 24.454 1.00 89.88 139 GLY A N 1
ATOM 1009 C CA . GLY A 1 139 ? -3.040 -2.824 25.690 1.00 89.88 139 GLY A CA 1
ATOM 1010 C C . GLY A 1 139 ? -3.249 -1.314 25.822 1.00 89.88 139 GLY A C 1
ATOM 1011 O O . GLY A 1 139 ? -3.683 -0.845 26.877 1.00 89.88 139 GLY A O 1
ATOM 1012 N N . LYS A 1 140 ? -2.938 -0.535 24.781 1.00 91.06 140 LYS A N 1
ATOM 1013 C CA . LYS A 1 140 ? -3.151 0.921 24.729 1.00 91.06 140 LYS A CA 1
ATOM 1014 C C . LYS A 1 140 ? -4.160 1.334 23.660 1.00 91.06 140 LYS A C 1
ATOM 1016 O O . LYS A 1 140 ? -4.434 2.524 23.515 1.00 91.06 140 LYS A O 1
ATOM 1021 N N . GLU A 1 141 ? -4.745 0.380 22.943 1.00 91.81 141 GLU A N 1
ATOM 1022 C CA . GLU A 1 141 ? -5.766 0.648 21.940 1.00 91.81 141 GLU A CA 1
ATOM 1023 C C . GLU A 1 141 ? -7.056 1.150 22.590 1.00 91.81 141 GLU A C 1
ATOM 1025 O O . GLU A 1 141 ? -7.631 0.509 23.473 1.00 91.81 141 GLU A O 1
ATOM 1030 N N . LYS A 1 142 ? -7.550 2.288 22.101 1.00 93.81 142 LYS A N 1
ATOM 1031 C CA . LYS A 1 142 ? -8.894 2.770 22.426 1.00 93.81 142 LYS A CA 1
ATOM 1032 C C . LYS A 1 142 ? -9.929 1.848 21.780 1.00 93.81 142 LYS A C 1
ATOM 1034 O O . LYS A 1 142 ? -9.673 1.273 20.724 1.00 93.81 142 LYS A O 1
ATOM 1039 N N . GLU A 1 143 ? -11.128 1.769 22.350 1.00 96.25 143 GLU A N 1
ATOM 1040 C CA . GLU A 1 143 ? -12.198 0.914 21.808 1.00 96.25 143 GLU A CA 1
ATOM 1041 C C . GLU A 1 143 ? -12.552 1.259 20.352 1.00 96.25 143 GLU A C 1
ATOM 1043 O O . GLU A 1 143 ? -12.708 0.361 19.533 1.00 96.25 143 GLU A O 1
ATOM 1048 N N . ALA A 1 144 ? -12.563 2.547 19.988 1.00 96.94 144 ALA A N 1
ATOM 1049 C CA . ALA A 1 144 ? -12.766 2.967 18.597 1.00 96.94 144 ALA A CA 1
ATOM 1050 C C . ALA A 1 144 ? -11.643 2.490 17.657 1.00 96.94 144 ALA A C 1
ATOM 1052 O O . ALA A 1 144 ? -11.904 2.144 16.510 1.00 96.94 144 ALA A O 1
ATOM 1053 N N . THR A 1 145 ? -10.398 2.426 18.142 1.00 96.25 145 THR A N 1
ATOM 1054 C CA . THR A 1 145 ? -9.268 1.879 17.378 1.00 96.25 145 THR A CA 1
ATOM 1055 C C . THR A 1 145 ? -9.437 0.379 17.159 1.00 96.25 145 THR A C 1
ATOM 1057 O O . THR A 1 145 ? -9.260 -0.088 16.038 1.00 96.25 145 THR A O 1
ATOM 1060 N N . LYS A 1 146 ? -9.816 -0.371 18.202 1.00 96.44 146 LYS A N 1
ATOM 1061 C CA . LYS A 1 146 ? -10.074 -1.817 18.097 1.00 96.44 146 LYS A CA 1
ATOM 1062 C C . LYS A 1 146 ? -11.215 -2.109 17.126 1.00 96.44 146 LYS A C 1
ATOM 1064 O O . LYS A 1 146 ? -11.069 -2.965 16.265 1.00 96.44 146 LYS A O 1
ATOM 1069 N N . ASP A 1 147 ? -12.310 -1.360 17.220 1.00 97.94 147 ASP A N 1
ATOM 1070 C CA . ASP A 1 147 ? -13.459 -1.513 16.328 1.00 97.94 147 ASP A CA 1
ATOM 1071 C C . ASP A 1 147 ? -13.115 -1.184 14.864 1.00 97.94 147 ASP A C 1
ATOM 1073 O O . ASP A 1 147 ? -13.523 -1.904 13.951 1.00 97.94 147 ASP A O 1
ATOM 1077 N N . PHE A 1 148 ? -12.299 -0.153 14.625 1.00 98.19 148 PHE A N 1
ATOM 1078 C CA . PHE A 1 148 ? -11.812 0.153 13.281 1.00 98.19 148 PHE A CA 1
ATOM 1079 C C . PHE A 1 148 ? -10.892 -0.949 12.728 1.00 98.19 148 PHE A C 1
ATOM 1081 O O . PHE A 1 148 ? -11.015 -1.324 11.562 1.00 98.19 148 PHE A O 1
ATOM 1088 N N . ILE A 1 149 ? -10.015 -1.527 13.556 1.00 97.25 149 ILE A N 1
ATOM 1089 C CA . ILE A 1 149 ? -9.196 -2.691 13.174 1.00 97.25 149 ILE A CA 1
ATOM 1090 C C . ILE A 1 149 ? -10.085 -3.899 12.862 1.00 97.25 149 ILE A C 1
ATOM 1092 O O . ILE A 1 149 ? -9.883 -4.557 11.841 1.00 97.25 149 ILE A O 1
ATOM 1096 N N . ASP A 1 150 ? -11.103 -4.160 13.681 1.00 97.62 150 ASP A N 1
ATOM 1097 C CA . ASP A 1 150 ? -12.075 -5.224 13.434 1.00 97.62 150 ASP A CA 1
ATOM 1098 C C . ASP A 1 150 ? -12.809 -5.014 12.103 1.00 97.62 150 ASP A C 1
ATOM 1100 O O . ASP A 1 150 ? -13.003 -5.974 11.357 1.00 97.62 150 ASP A O 1
ATOM 1104 N N . TYR A 1 151 ? -13.165 -3.771 11.757 1.00 98.50 151 TYR A N 1
ATOM 1105 C CA . TYR A 1 151 ? -13.725 -3.453 10.444 1.00 98.50 151 TYR A CA 1
ATOM 1106 C C . TYR A 1 151 ? -12.744 -3.766 9.318 1.00 98.50 151 TYR A C 1
ATOM 1108 O O . TYR A 1 151 ? -13.124 -4.429 8.356 1.00 98.50 151 TYR A O 1
ATOM 1116 N N . ILE A 1 152 ? -11.481 -3.353 9.434 1.00 98.25 152 ILE A N 1
ATOM 1117 C CA . ILE A 1 152 ? -10.455 -3.639 8.421 1.00 98.25 152 ILE A CA 1
ATOM 1118 C C . ILE A 1 152 ? -10.322 -5.142 8.185 1.00 98.25 152 ILE A C 1
ATOM 1120 O O . ILE A 1 152 ? -10.273 -5.584 7.038 1.00 98.25 152 ILE A O 1
ATOM 1124 N N . LEU A 1 153 ? -10.286 -5.931 9.257 1.00 97.56 153 LEU A N 1
ATOM 1125 C CA . LEU A 1 153 ? -10.125 -7.385 9.206 1.00 97.56 153 LEU A CA 1
ATOM 1126 C C . LEU A 1 153 ? -11.425 -8.135 8.862 1.00 97.56 153 LEU A C 1
ATOM 1128 O O . LEU A 1 153 ? -11.401 -9.351 8.660 1.00 97.56 153 LEU A O 1
ATOM 1132 N N . SER A 1 154 ? -12.559 -7.437 8.788 1.00 98.44 154 SER A N 1
ATOM 1133 C CA . SER A 1 154 ? -13.863 -8.019 8.465 1.00 98.44 154 SER A CA 1
ATOM 1134 C C . SER A 1 154 ? -14.053 -8.278 6.968 1.00 98.44 154 SER A C 1
ATOM 1136 O O . SER A 1 154 ? -13.336 -7.740 6.129 1.00 98.44 154 SER A O 1
ATOM 1138 N N . LYS A 1 155 ? -15.079 -9.059 6.605 1.00 98.00 155 LYS A N 1
ATOM 1139 C CA . LYS A 1 155 ? -15.498 -9.262 5.208 1.00 98.00 155 LYS A CA 1
ATOM 1140 C C . LYS A 1 155 ? -15.790 -7.938 4.511 1.00 98.00 155 LYS A C 1
ATOM 1142 O O . LYS A 1 155 ? -15.448 -7.792 3.344 1.00 98.00 155 LYS A O 1
ATOM 1147 N N . ASP A 1 156 ? -16.389 -6.988 5.222 1.00 97.69 156 ASP A N 1
ATOM 1148 C CA . ASP A 1 156 ? -16.759 -5.686 4.673 1.00 97.69 156 ASP A CA 1
ATOM 1149 C C . ASP A 1 156 ? -15.514 -4.846 4.368 1.00 97.69 156 ASP A C 1
ATOM 1151 O O . ASP A 1 156 ? -15.375 -4.316 3.265 1.00 97.69 156 ASP A O 1
ATOM 1155 N N . GLY A 1 157 ? -14.553 -4.804 5.297 1.00 98.25 157 GLY A N 1
ATOM 1156 C CA . GLY A 1 157 ? -13.262 -4.149 5.077 1.00 98.25 157 GLY A CA 1
ATOM 1157 C C . GLY A 1 157 ? -12.442 -4.824 3.978 1.00 98.25 157 GLY A C 1
ATOM 1158 O O . GLY A 1 157 ? -11.916 -4.152 3.092 1.00 98.25 157 GLY A O 1
ATOM 1159 N N . GLN A 1 158 ? -12.385 -6.157 3.964 1.00 98.38 158 GLN A N 1
ATOM 1160 C CA . GLN A 1 158 ? -11.657 -6.907 2.937 1.00 98.38 158 GLN A CA 1
ATOM 1161 C C . GLN A 1 158 ? -12.291 -6.777 1.542 1.00 98.38 158 GLN A C 1
ATOM 1163 O O . GLN A 1 158 ? -11.565 -6.734 0.550 1.00 98.38 158 GLN A O 1
ATOM 1168 N N . ALA A 1 159 ? -13.612 -6.604 1.441 1.00 97.81 159 ALA A N 1
ATOM 1169 C CA . ALA A 1 159 ? -14.264 -6.277 0.172 1.00 97.81 159 ALA A CA 1
ATOM 1170 C C . ALA A 1 159 ? -13.841 -4.893 -0.355 1.00 97.81 159 ALA A C 1
ATOM 1172 O O . ALA A 1 159 ? -13.684 -4.705 -1.563 1.00 97.81 159 ALA A O 1
ATOM 1173 N N . VAL A 1 160 ? -13.607 -3.918 0.533 1.00 98.06 160 VAL A N 1
ATOM 1174 C CA . VAL A 1 160 ? -13.043 -2.613 0.151 1.00 98.06 160 VAL A CA 1
ATOM 1175 C C . VAL A 1 160 ? -11.603 -2.769 -0.337 1.00 98.06 160 VAL A C 1
ATOM 1177 O O . VAL A 1 160 ? -11.249 -2.180 -1.358 1.00 98.06 160 VAL A O 1
ATOM 1180 N N . VAL A 1 161 ? -10.786 -3.572 0.349 1.00 97.12 161 VAL A N 1
ATOM 1181 C CA . VAL A 1 161 ? -9.400 -3.880 -0.049 1.00 97.12 161 VAL A CA 1
ATOM 1182 C C . VAL A 1 161 ? -9.364 -4.466 -1.465 1.00 97.12 161 VAL A C 1
ATOM 1184 O O . VAL A 1 161 ? -8.681 -3.925 -2.337 1.00 97.12 161 VAL A O 1
ATOM 1187 N N . GLU A 1 162 ? -10.157 -5.506 -1.728 1.00 95.62 162 GLU A N 1
ATOM 1188 C CA . GLU A 1 162 ? -10.224 -6.164 -3.038 1.00 95.62 162 GLU A CA 1
ATOM 1189 C C . GLU A 1 162 ? -10.718 -5.220 -4.139 1.00 95.62 162 GLU A C 1
ATOM 1191 O O . GLU A 1 162 ? -10.086 -5.094 -5.190 1.00 95.62 162 GLU A O 1
ATOM 1196 N N . LYS A 1 163 ? -11.803 -4.478 -3.879 1.00 95.44 163 LYS A N 1
ATOM 1197 C CA . LYS A 1 163 ? -12.377 -3.520 -4.836 1.00 95.44 163 LYS A CA 1
ATOM 1198 C C . LYS A 1 163 ? -11.382 -2.442 -5.275 1.00 95.44 163 LYS A C 1
ATOM 1200 O O . LYS A 1 163 ? -11.505 -1.917 -6.378 1.00 95.44 163 LYS A O 1
ATOM 1205 N N . ASN A 1 164 ? -10.415 -2.101 -4.424 1.00 93.38 164 ASN A N 1
ATOM 1206 C CA . ASN A 1 164 ? -9.383 -1.108 -4.720 1.00 93.38 164 ASN A CA 1
ATOM 1207 C C . ASN A 1 164 ? -8.084 -1.725 -5.272 1.00 93.38 164 ASN A C 1
ATOM 1209 O O . ASN A 1 164 ? -7.065 -1.041 -5.339 1.00 93.38 164 ASN A O 1
ATOM 1213 N N . GLY A 1 165 ? -8.111 -2.993 -5.699 1.00 91.50 165 GLY A N 1
ATOM 1214 C CA . GLY A 1 165 ? -7.011 -3.625 -6.430 1.00 91.50 165 GLY A CA 1
ATOM 1215 C C . GLY A 1 165 ? -5.912 -4.227 -5.549 1.00 91.50 165 GLY A C 1
ATOM 1216 O O . GLY A 1 165 ? -4.804 -4.482 -6.031 1.00 91.50 165 GLY A O 1
ATOM 1217 N N . TYR A 1 166 ? -6.198 -4.455 -4.266 1.00 94.62 166 TYR A N 1
ATOM 1218 C CA . TYR A 1 166 ? -5.299 -5.126 -3.329 1.00 94.62 166 TYR A CA 1
ATOM 1219 C C . TYR A 1 166 ? -5.716 -6.584 -3.123 1.00 94.62 166 TYR A C 1
ATOM 1221 O O . TYR A 1 166 ? -6.829 -6.986 -3.449 1.00 94.62 166 TYR A O 1
ATOM 1229 N N . ILE A 1 167 ? -4.809 -7.391 -2.574 1.00 95.50 167 ILE A N 1
ATOM 1230 C CA . ILE A 1 167 ? -5.083 -8.800 -2.286 1.00 95.50 167 ILE A CA 1
ATOM 1231 C C . ILE A 1 167 ? -5.737 -8.898 -0.900 1.00 95.50 167 ILE A C 1
ATOM 1233 O O . ILE A 1 167 ? -5.071 -8.552 0.079 1.00 95.50 167 ILE A O 1
ATOM 1237 N N . PRO A 1 168 ? -6.996 -9.363 -0.789 1.00 95.75 168 PRO A N 1
ATOM 1238 C CA . PRO A 1 168 ? -7.673 -9.475 0.496 1.00 95.75 168 PRO A CA 1
ATOM 1239 C C . PRO A 1 168 ? -7.169 -10.674 1.311 1.00 95.75 168 PRO A C 1
ATOM 1241 O O . PRO A 1 168 ? -6.687 -11.681 0.767 1.00 95.75 168 PRO A O 1
ATOM 1244 N N . LEU A 1 169 ? -7.348 -10.572 2.627 1.00 93.69 169 LEU A N 1
ATOM 1245 C CA . LEU A 1 169 ? -7.197 -11.668 3.575 1.00 93.69 169 LEU A CA 1
ATOM 1246 C C . LEU A 1 169 ? -8.291 -12.721 3.368 1.00 93.69 169 LEU A C 1
ATOM 1248 O O . LEU A 1 169 ? -9.444 -12.407 3.070 1.00 93.69 169 LEU A O 1
ATOM 1252 N N . ASP A 1 170 ? -7.923 -13.981 3.577 1.00 91.31 170 ASP A N 1
ATOM 1253 C CA . ASP A 1 170 ? -8.858 -15.100 3.520 1.00 91.31 170 ASP A CA 1
ATOM 1254 C C . ASP A 1 170 ? -9.625 -15.255 4.844 1.00 91.31 170 ASP A C 1
ATOM 1256 O O . ASP A 1 170 ? -9.139 -14.892 5.914 1.00 91.31 170 ASP A O 1
ATOM 1260 N N . ASN A 1 171 ? -10.823 -15.845 4.783 1.00 90.69 171 ASN A N 1
ATOM 1261 C CA . ASN A 1 171 ? -11.627 -16.241 5.952 1.00 90.69 171 ASN A CA 1
ATOM 1262 C C . ASN A 1 171 ? -12.018 -15.107 6.923 1.00 90.69 171 ASN A C 1
ATOM 1264 O O . ASN A 1 171 ? -12.245 -15.352 8.111 1.00 90.69 171 ASN A O 1
ATOM 1268 N N . ALA A 1 172 ? -12.156 -13.876 6.425 1.00 93.50 172 ALA A N 1
ATOM 1269 C CA . ALA A 1 172 ? -12.648 -12.753 7.215 1.00 93.50 172 ALA A CA 1
ATOM 1270 C C . ALA A 1 172 ? -14.072 -13.006 7.756 1.00 93.50 172 ALA A C 1
ATOM 1272 O O . ALA A 1 172 ? -14.899 -13.667 7.116 1.00 93.50 172 ALA A O 1
ATOM 1273 N N . LYS A 1 173 ? -14.379 -12.474 8.945 1.00 94.44 173 LYS A N 1
ATOM 1274 C CA . LYS A 1 173 ? -15.714 -12.553 9.574 1.00 94.44 173 LYS A CA 1
ATOM 1275 C C . LYS A 1 173 ? -16.550 -11.324 9.224 1.00 94.44 173 LYS A C 1
ATOM 1277 O O . LYS A 1 173 ? -15.995 -10.291 8.882 1.00 94.44 173 LYS A O 1
ATOM 1282 N N . ALA A 1 174 ? -17.877 -11.428 9.283 1.00 95.94 174 ALA A N 1
ATOM 1283 C CA . ALA A 1 174 ? -18.742 -10.262 9.079 1.00 95.94 174 ALA A CA 1
ATOM 1284 C C . ALA A 1 174 ? -18.460 -9.187 10.140 1.00 95.94 174 ALA A C 1
ATOM 1286 O O . ALA A 1 174 ? -18.190 -9.531 11.295 1.00 95.94 174 ALA A O 1
ATOM 1287 N N . TYR A 1 175 ? -18.520 -7.914 9.750 1.00 97.69 175 TYR A N 1
ATOM 1288 C CA . TYR A 1 175 ? -18.330 -6.820 10.690 1.00 97.69 175 TYR A CA 1
ATOM 1289 C C . TYR A 1 175 ? -19.513 -6.707 11.659 1.00 97.69 175 TYR A C 1
ATOM 1291 O O . TYR A 1 175 ? -20.667 -6.927 11.290 1.00 97.69 175 TYR A O 1
ATOM 1299 N N . GLN A 1 176 ? -19.220 -6.341 12.905 1.00 94.06 176 GLN A N 1
ATOM 1300 C CA . GLN A 1 176 ? -20.212 -6.010 13.923 1.00 94.06 176 GLN A CA 1
ATOM 1301 C C . GLN A 1 176 ? -19.711 -4.783 14.675 1.00 94.06 176 GLN A C 1
ATOM 1303 O O . GLN A 1 176 ? -18.640 -4.841 15.276 1.00 94.06 176 GLN A O 1
ATOM 1308 N N . ALA A 1 177 ? -20.479 -3.695 14.633 1.00 92.94 177 ALA A N 1
ATOM 1309 C CA . ALA A 1 177 ? -20.117 -2.462 15.316 1.00 92.94 177 ALA A CA 1
ATOM 1310 C C . ALA A 1 177 ? -20.155 -2.638 16.838 1.00 92.94 177 ALA A C 1
ATOM 1312 O O . ALA A 1 177 ? -21.128 -3.153 17.392 1.00 92.94 177 ALA A O 1
ATOM 1313 N N . LYS A 1 178 ? -19.092 -2.188 17.506 1.00 94.31 178 LYS A N 1
ATOM 1314 C CA . LYS A 1 178 ? -18.913 -2.265 18.965 1.00 94.31 178 LYS A CA 1
ATOM 1315 C C . LYS A 1 178 ? -18.888 -0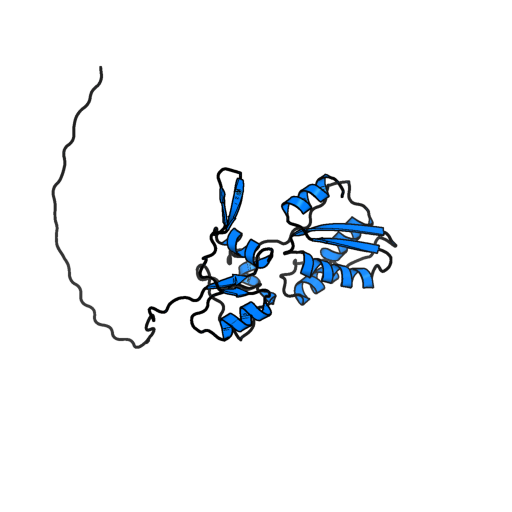.897 19.635 1.00 94.31 178 LYS A C 1
ATOM 1317 O O . LYS A 1 178 ? -18.938 -0.819 20.860 1.00 94.31 178 LYS A O 1
ATOM 1322 N N . VAL A 1 179 ? -18.815 0.181 18.855 1.00 95.25 179 VAL A N 1
ATOM 1323 C CA . VAL A 1 179 ? -18.736 1.554 19.363 1.00 95.25 179 VAL A CA 1
ATOM 1324 C C . VAL A 1 179 ? -19.806 2.439 18.738 1.00 95.25 179 VAL A C 1
ATOM 1326 O O . VAL A 1 179 ? -20.215 2.247 17.600 1.00 95.25 179 VAL A O 1
ATOM 1329 N N . SER A 1 180 ? -20.252 3.444 19.490 1.00 91.94 180 SER A N 1
ATOM 1330 C CA . SER A 1 180 ? -21.214 4.444 19.012 1.00 91.94 180 SER A CA 1
ATOM 1331 C C . SER A 1 180 ? -20.572 5.778 18.627 1.00 91.94 180 SER A C 1
ATOM 1333 O O . SER A 1 180 ? -21.260 6.627 18.068 1.00 91.94 180 SER A O 1
ATOM 1335 N N . SER A 1 181 ? -19.304 6.003 18.987 1.00 96.94 181 SER A N 1
ATOM 1336 C CA . SER A 1 181 ? -18.521 7.213 18.696 1.00 96.94 181 SER A CA 1
ATOM 1337 C C . SER A 1 181 ? -17.058 7.028 19.104 1.00 96.94 181 SER A C 1
ATOM 1339 O O . SER A 1 181 ? -16.758 6.189 19.953 1.00 96.94 181 SER A O 1
ATOM 1341 N N . GLY A 1 182 ? -16.156 7.861 18.588 1.00 96.69 182 GLY A N 1
ATOM 1342 C CA . GLY A 1 182 ? -14.766 7.889 19.042 1.00 96.69 182 GLY A CA 1
ATOM 1343 C C . GLY A 1 182 ? -13.843 8.649 18.101 1.00 96.69 182 GLY A C 1
ATOM 1344 O O . GLY A 1 182 ? -14.304 9.250 17.136 1.00 96.69 182 GLY A O 1
ATOM 1345 N N . LYS A 1 183 ? -12.539 8.606 18.388 1.00 96.81 183 LYS A N 1
ATOM 1346 C CA . LYS A 1 183 ? -11.492 9.135 17.508 1.00 96.81 183 LYS A CA 1
ATOM 1347 C C . LYS A 1 183 ? -10.406 8.085 17.291 1.00 96.81 183 LYS A C 1
ATOM 1349 O O . LYS A 1 183 ? -9.918 7.500 18.261 1.00 96.81 183 LYS A O 1
ATOM 1354 N N . VAL A 1 184 ? -10.016 7.897 16.038 1.00 96.94 184 VAL A N 1
ATOM 1355 C CA . VAL A 1 184 ? -8.911 7.053 15.586 1.00 96.94 184 VAL A CA 1
ATOM 1356 C C . VAL A 1 184 ? -7.931 7.942 14.829 1.00 96.94 184 VAL A C 1
ATOM 1358 O O . VAL A 1 184 ? -8.330 8.670 13.926 1.00 96.94 184 VAL A O 1
ATOM 1361 N N . VAL A 1 185 ? -6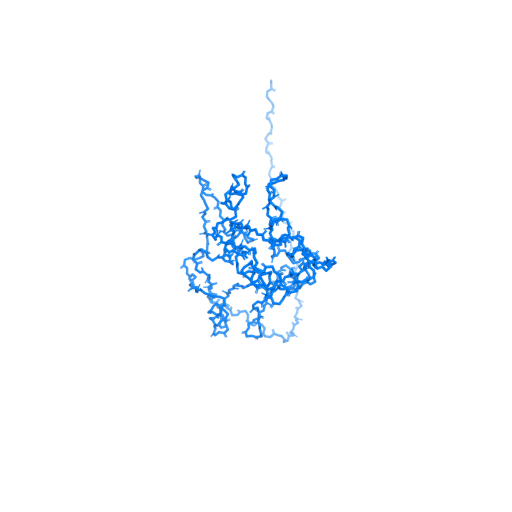.655 7.893 15.205 1.00 96.31 185 VAL A N 1
ATOM 1362 C CA . VAL A 1 185 ? -5.565 8.552 14.474 1.00 96.31 185 VAL A CA 1
ATOM 1363 C C . VAL A 1 185 ? -4.669 7.458 13.920 1.00 96.31 185 VAL A C 1
ATOM 1365 O O . VAL A 1 185 ? -4.336 6.508 14.629 1.00 96.31 185 VAL A O 1
ATOM 1368 N N . ILE A 1 186 ? -4.338 7.562 12.639 1.00 95.50 186 ILE A N 1
ATOM 1369 C CA . ILE A 1 186 ? -3.535 6.585 11.913 1.00 95.50 186 ILE A CA 1
ATOM 1370 C C . ILE A 1 186 ? -2.383 7.342 11.280 1.00 95.50 186 ILE A C 1
ATOM 1372 O O . ILE A 1 186 ? -2.610 8.161 10.396 1.00 95.50 186 ILE A O 1
ATOM 1376 N N . ALA A 1 187 ? -1.157 7.044 11.693 1.00 95.00 187 ALA A N 1
ATOM 1377 C CA . ALA A 1 187 ? 0.045 7.623 11.110 1.00 95.00 187 ALA A CA 1
ATOM 1378 C C . ALA A 1 187 ? 0.866 6.547 10.392 1.00 95.00 187 ALA A C 1
ATOM 1380 O O . ALA A 1 187 ? 1.035 5.442 10.914 1.00 95.00 187 ALA A O 1
ATOM 1381 N N . GLY A 1 188 ? 1.402 6.852 9.207 1.00 93.94 188 GLY A N 1
ATOM 1382 C CA . GLY A 1 188 ? 2.384 5.973 8.571 1.00 93.94 188 GLY A CA 1
ATOM 1383 C C . GLY A 1 188 ? 2.460 6.040 7.051 1.00 93.94 188 GLY A C 1
ATOM 1384 O O . GLY A 1 188 ? 2.194 7.059 6.422 1.00 93.94 188 GLY A O 1
ATOM 1385 N N . SER A 1 189 ? 2.869 4.915 6.462 1.00 91.94 189 SER A N 1
ATOM 1386 C CA . SER A 1 189 ? 3.320 4.804 5.072 1.00 91.94 189 SER A CA 1
ATOM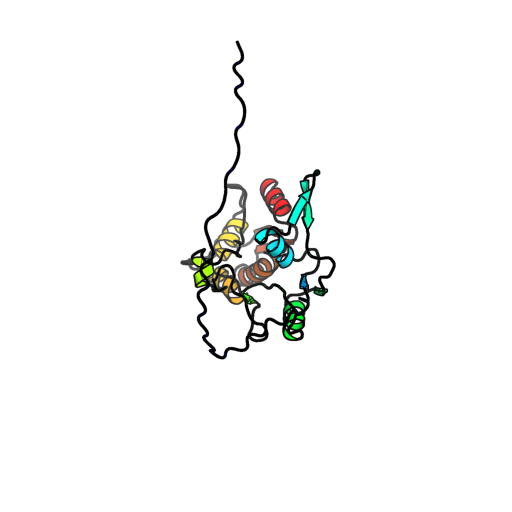 1387 C C . SER A 1 189 ? 2.362 5.383 4.025 1.00 91.94 189 SER A C 1
ATOM 1389 O O . SER A 1 189 ? 1.235 4.905 3.869 1.00 91.94 189 SER A O 1
ATOM 1391 N N . SER A 1 190 ? 2.898 6.254 3.163 1.00 88.12 190 SER A N 1
ATOM 1392 C CA . SER A 1 190 ? 2.250 6.717 1.922 1.00 88.12 190 SER A CA 1
ATOM 1393 C C . SER A 1 190 ? 1.785 5.598 0.984 1.00 88.12 190 SER A C 1
ATOM 1395 O O . SER A 1 190 ? 0.927 5.811 0.132 1.00 88.12 190 SER A O 1
ATOM 1397 N N . SER A 1 191 ? 2.320 4.382 1.130 1.00 88.19 191 SER A N 1
ATOM 1398 C CA . SER A 1 191 ? 1.886 3.228 0.332 1.00 88.19 191 SER A CA 1
ATOM 1399 C C . SER A 1 191 ? 0.550 2.649 0.792 1.00 88.19 191 SER A C 1
ATOM 1401 O O . SER A 1 191 ? -0.163 2.062 -0.019 1.00 88.19 191 SER A O 1
ATOM 1403 N N . VAL A 1 192 ? 0.223 2.806 2.077 1.00 93.06 192 VAL A N 1
ATOM 1404 C CA . VAL A 1 192 ? -0.993 2.270 2.707 1.00 93.06 192 VAL A CA 1
ATOM 1405 C C . VAL A 1 192 ? -2.101 3.324 2.737 1.00 93.06 192 VAL A C 1
ATOM 1407 O O . VAL A 1 192 ? -3.277 2.971 2.666 1.00 93.06 192 VAL A O 1
ATOM 1410 N N . THR A 1 193 ? -1.747 4.613 2.763 1.00 93.62 193 THR A N 1
ATOM 1411 C CA . THR A 1 193 ? -2.702 5.733 2.804 1.00 93.62 193 THR A CA 1
ATOM 1412 C C . THR A 1 193 ? -3.852 5.613 1.794 1.00 93.62 193 THR A C 1
ATOM 1414 O O . THR A 1 193 ? -4.998 5.735 2.225 1.00 93.62 193 THR A O 1
ATOM 1417 N N . PRO A 1 194 ? -3.636 5.299 0.496 1.00 92.94 194 PRO A N 1
ATOM 1418 C CA . PRO A 1 194 ? -4.736 5.267 -0.470 1.00 92.94 194 PRO A CA 1
ATOM 1419 C C . PRO A 1 194 ? -5.826 4.245 -0.127 1.00 92.94 194 PRO A C 1
ATOM 1421 O O . PRO A 1 194 ? -7.011 4.558 -0.219 1.00 92.94 194 PRO A O 1
ATOM 1424 N N . VAL A 1 195 ? -5.446 3.033 0.297 1.00 95.38 195 VAL A N 1
ATOM 1425 C CA . VAL A 1 195 ? -6.428 2.014 0.700 1.00 95.38 195 VAL A CA 1
ATOM 1426 C C . VAL A 1 195 ? -7.043 2.339 2.055 1.00 95.38 195 VAL A C 1
ATOM 1428 O O . VAL A 1 195 ? -8.234 2.108 2.249 1.00 95.38 195 VAL A O 1
ATOM 1431 N N . MET A 1 196 ? -6.271 2.937 2.966 1.00 97.81 196 MET A N 1
ATOM 1432 C CA . MET A 1 196 ? -6.766 3.334 4.281 1.00 97.81 196 MET A CA 1
ATOM 1433 C C . MET A 1 196 ? -7.848 4.416 4.186 1.00 97.81 196 MET A C 1
ATOM 1435 O O . MET A 1 196 ? -8.856 4.316 4.878 1.00 97.81 196 MET A O 1
ATOM 1439 N N . GLU A 1 197 ? -7.708 5.389 3.281 1.00 97.75 197 GLU A N 1
ATOM 1440 C CA . GLU A 1 197 ? -8.756 6.387 3.015 1.00 97.75 197 GLU A CA 1
ATOM 1441 C C . GLU A 1 197 ? -10.048 5.725 2.514 1.00 97.75 197 GLU A C 1
ATOM 1443 O O . GLU A 1 197 ? -11.142 6.054 2.968 1.00 97.75 197 GLU A O 1
ATOM 1448 N N . LYS A 1 198 ? -9.945 4.715 1.639 1.00 98.25 198 LYS A N 1
ATOM 1449 C CA . LYS A 1 198 ? -11.120 3.972 1.148 1.00 98.25 198 LYS A CA 1
ATOM 1450 C C . LYS A 1 198 ? -11.786 3.122 2.217 1.00 98.25 198 LYS A C 1
ATOM 1452 O O . LYS A 1 198 ? -13.015 3.054 2.265 1.00 98.25 198 LYS A O 1
ATOM 1457 N N . ILE A 1 199 ? -10.997 2.516 3.094 1.00 98.56 199 ILE A N 1
ATOM 1458 C CA . ILE A 1 199 ? -11.500 1.810 4.272 1.00 98.56 199 ILE A CA 1
ATOM 1459 C C . ILE A 1 199 ? -12.205 2.793 5.208 1.00 98.56 199 ILE A C 1
ATOM 1461 O O . ILE A 1 199 ? -13.326 2.518 5.622 1.00 98.56 199 ILE A O 1
ATOM 1465 N N . LYS A 1 200 ? -11.596 3.945 5.506 1.00 98.38 200 LYS A N 1
ATOM 1466 C CA . LYS A 1 200 ? -12.197 5.011 6.317 1.00 98.38 200 LYS A CA 1
ATOM 1467 C C . LYS A 1 200 ? -13.534 5.477 5.738 1.00 98.38 200 LYS A C 1
ATOM 1469 O O . LYS A 1 200 ? -14.519 5.530 6.469 1.00 98.38 200 LYS A O 1
ATOM 1474 N N . GLU A 1 201 ? -13.594 5.771 4.437 1.00 98.31 201 GLU A N 1
ATOM 1475 C CA . GLU A 1 201 ? -14.833 6.160 3.745 1.00 98.31 201 GLU A CA 1
ATOM 1476 C C . GLU A 1 201 ? -15.937 5.105 3.926 1.00 98.31 201 GLU A C 1
ATOM 1478 O O . GLU A 1 201 ? -17.103 5.444 4.130 1.00 98.31 201 GLU A O 1
ATOM 1483 N N . ALA A 1 202 ? -15.588 3.820 3.836 1.00 98.31 202 ALA A N 1
ATOM 1484 C CA . ALA A 1 202 ? -16.537 2.722 3.970 1.00 98.31 202 ALA A CA 1
ATOM 1485 C C . ALA A 1 202 ? -16.961 2.485 5.429 1.00 98.31 202 ALA A C 1
ATOM 1487 O O . ALA A 1 202 ? -18.150 2.318 5.700 1.00 98.31 202 ALA A O 1
ATOM 1488 N N . TYR A 1 203 ? -16.021 2.565 6.369 1.00 98.38 203 TYR A N 1
ATOM 1489 C CA . TYR A 1 203 ? -16.274 2.471 7.802 1.00 98.38 203 TYR A CA 1
ATOM 1490 C C . TYR A 1 203 ? -17.186 3.595 8.297 1.00 98.38 203 TYR A C 1
ATOM 1492 O O . TYR A 1 203 ? -18.133 3.344 9.037 1.00 98.38 203 TYR A O 1
ATOM 1500 N N . HIS A 1 204 ? -16.979 4.829 7.832 1.00 97.50 204 HIS A N 1
ATOM 1501 C CA . HIS A 1 204 ? -17.799 5.975 8.229 1.00 97.50 204 HIS A CA 1
ATOM 1502 C C . HIS A 1 204 ? -19.279 5.818 7.829 1.00 97.50 204 HIS A C 1
ATOM 1504 O O . HIS A 1 204 ? -20.163 6.372 8.479 1.00 97.50 204 HIS A O 1
ATOM 1510 N N . LYS A 1 205 ? -19.589 5.022 6.795 1.00 96.75 205 LYS A N 1
ATOM 1511 C CA . LYS A 1 205 ? -20.984 4.718 6.417 1.00 96.75 205 LYS A CA 1
ATOM 1512 C C . LYS A 1 205 ? -21.708 3.868 7.458 1.00 96.75 205 LYS A C 1
ATOM 1514 O O . LYS A 1 205 ? -22.928 3.944 7.541 1.00 96.75 205 LYS A O 1
ATOM 1519 N N . VAL A 1 206 ? -20.970 3.067 8.225 1.00 96.12 206 VAL A N 1
ATOM 1520 C CA . VAL A 1 206 ? -21.515 2.204 9.282 1.00 96.12 206 VAL A CA 1
ATOM 1521 C C . VAL A 1 206 ? -21.243 2.752 10.690 1.00 96.12 206 VAL A C 1
ATOM 1523 O O . VAL A 1 206 ? -21.971 2.405 11.612 1.00 96.12 206 VAL A O 1
ATOM 1526 N N . ASN A 1 207 ? -20.286 3.677 10.846 1.00 96.62 207 ASN A N 1
ATOM 1527 C CA . ASN A 1 207 ? -19.914 4.325 12.110 1.00 96.62 207 ASN A CA 1
ATOM 1528 C C . ASN A 1 207 ? -19.724 5.844 11.955 1.00 96.62 207 ASN A C 1
ATOM 1530 O O . ASN A 1 207 ? -18.642 6.382 12.174 1.00 96.62 207 ASN A O 1
ATOM 1534 N N . ALA A 1 208 ? -20.795 6.564 11.615 1.00 95.19 208 ALA A N 1
ATOM 1535 C CA . ALA A 1 208 ? -20.747 7.996 11.281 1.00 95.19 208 ALA A CA 1
ATOM 1536 C C . ALA A 1 208 ? -20.295 8.942 12.418 1.00 95.19 208 ALA A C 1
ATOM 1538 O O . ALA A 1 208 ? -20.100 10.131 12.196 1.00 95.19 208 ALA A O 1
ATOM 1539 N N . LYS A 1 209 ? -20.183 8.445 13.654 1.00 96.69 209 LYS A N 1
ATOM 1540 C CA . LYS A 1 209 ? -19.754 9.220 14.833 1.00 96.69 209 LYS A CA 1
ATOM 1541 C C . LYS A 1 209 ? -18.318 8.907 15.266 1.00 96.69 209 LYS A C 1
ATOM 1543 O O . LYS A 1 209 ? -17.885 9.372 16.321 1.00 96.69 209 LYS A O 1
ATOM 1548 N N . VAL A 1 210 ? -17.607 8.071 14.511 1.00 98.00 210 VAL A N 1
ATOM 1549 C CA . VAL A 1 210 ? -16.190 7.794 14.739 1.00 98.00 210 VAL A CA 1
ATOM 1550 C C . VAL A 1 210 ? -15.377 8.640 13.767 1.00 98.00 210 VAL A C 1
ATOM 1552 O O . VAL A 1 210 ? -15.469 8.469 12.554 1.00 98.00 210 VAL A O 1
ATOM 1555 N N . ASP A 1 211 ? -14.588 9.558 14.314 1.00 97.69 211 ASP A N 1
ATOM 1556 C CA . ASP A 1 211 ? -13.650 10.376 13.553 1.00 97.69 211 ASP A CA 1
ATOM 1557 C C . ASP A 1 211 ? -12.378 9.571 13.273 1.00 97.69 211 ASP A C 1
ATOM 1559 O O . ASP A 1 211 ? -11.747 9.058 14.199 1.00 97.69 211 ASP A O 1
ATOM 1563 N N . VAL A 1 212 ? -12.012 9.437 11.999 1.00 98.06 212 VAL A N 1
ATOM 1564 C CA . VAL A 1 212 ? -10.804 8.725 11.569 1.00 98.06 212 VAL A CA 1
ATOM 1565 C C . VAL A 1 212 ? -9.899 9.704 10.828 1.00 98.06 212 VAL A C 1
ATOM 1567 O O . VAL A 1 212 ? -10.184 10.134 9.705 1.00 98.06 212 VAL A O 1
ATOM 1570 N N . GLU A 1 213 ? -8.779 10.031 11.456 1.00 97.44 213 GLU A N 1
ATOM 1571 C CA . GLU A 1 213 ? -7.756 10.930 10.937 1.00 97.44 213 GLU A CA 1
ATOM 1572 C C . GLU A 1 213 ? -6.577 10.110 10.403 1.00 97.44 213 GLU A C 1
ATOM 1574 O O . GLU A 1 213 ? -6.054 9.241 11.100 1.00 97.44 213 GLU A O 1
ATOM 1579 N N . ILE A 1 214 ? -6.164 10.375 9.163 1.00 97.38 214 ILE A N 1
ATOM 1580 C CA . ILE A 1 214 ? -5.038 9.690 8.523 1.00 97.38 214 ILE A CA 1
ATOM 1581 C C . ILE A 1 214 ? -3.931 10.714 8.284 1.00 97.38 214 ILE A C 1
ATOM 1583 O O . ILE A 1 214 ? -4.124 11.714 7.597 1.00 97.38 214 ILE A O 1
ATOM 1587 N N . GLN A 1 215 ? -2.765 10.447 8.860 1.00 95.75 215 GLN A N 1
ATOM 1588 C CA . GLN A 1 215 ? -1.568 11.269 8.794 1.00 95.75 215 GLN A CA 1
ATOM 1589 C C . GLN A 1 215 ? -0.508 10.531 7.977 1.00 95.75 215 GLN A C 1
ATOM 1591 O O . GLN A 1 215 ? 0.148 9.593 8.436 1.00 95.75 215 GLN A O 1
ATOM 1596 N N . GLN A 1 216 ? -0.358 10.938 6.721 1.00 93.31 216 GLN A N 1
ATOM 1597 C CA . GLN A 1 216 ? 0.621 10.330 5.832 1.00 93.31 216 GLN A CA 1
ATOM 1598 C C . GLN A 1 216 ? 2.048 10.750 6.209 1.00 93.31 216 GLN A C 1
ATOM 1600 O O . GLN A 1 216 ? 2.365 11.935 6.271 1.00 93.31 216 GLN A O 1
ATOM 1605 N N . SER A 1 217 ? 2.920 9.763 6.372 1.00 89.81 217 SER A N 1
ATOM 1606 C CA . SER A 1 217 ? 4.355 9.898 6.619 1.00 89.81 217 SER A CA 1
ATOM 1607 C C . SER A 1 217 ? 5.097 8.691 6.007 1.00 89.81 217 SER A C 1
ATOM 1609 O O . SER A 1 217 ? 4.767 8.247 4.899 1.00 89.81 217 SER A O 1
ATOM 1611 N N . ASP A 1 218 ? 6.097 8.146 6.701 1.00 88.06 218 ASP A N 1
ATOM 1612 C CA . ASP A 1 218 ? 6.761 6.888 6.365 1.00 88.06 218 ASP A CA 1
ATOM 1613 C C . ASP A 1 218 ? 6.489 5.802 7.424 1.00 88.06 218 ASP A C 1
ATOM 1615 O O . ASP A 1 218 ? 5.906 6.048 8.482 1.00 88.06 218 ASP A O 1
ATOM 1619 N N . SER A 1 219 ? 6.873 4.557 7.126 1.00 89.50 219 SER A N 1
ATOM 1620 C CA . SER A 1 219 ? 6.633 3.428 8.034 1.00 89.50 219 SER A CA 1
ATOM 1621 C C . SER A 1 219 ? 7.377 3.560 9.369 1.00 89.50 219 SER A C 1
ATOM 1623 O O . SER A 1 219 ? 6.862 3.105 10.386 1.00 89.50 219 SER A O 1
ATOM 1625 N N . SER A 1 220 ? 8.572 4.160 9.386 1.00 89.00 220 SER A N 1
ATOM 1626 C CA . SER A 1 220 ? 9.353 4.360 10.610 1.00 89.00 220 SER A CA 1
ATOM 1627 C C . SER A 1 220 ? 8.700 5.408 11.503 1.00 89.00 220 SER A C 1
ATOM 1629 O O . SER A 1 220 ? 8.523 5.149 12.690 1.00 89.00 220 SER A O 1
ATOM 1631 N N . THR A 1 221 ? 8.261 6.536 10.939 1.00 91.88 221 THR A N 1
ATOM 1632 C CA . THR A 1 221 ? 7.471 7.535 11.668 1.00 91.88 221 THR A CA 1
ATOM 1633 C C . THR A 1 221 ? 6.183 6.930 12.213 1.00 91.88 221 THR A C 1
ATOM 1635 O O . THR A 1 221 ? 5.899 7.113 13.389 1.00 91.88 221 THR A O 1
ATOM 1638 N N . GLY A 1 222 ? 5.443 6.153 11.413 1.00 93.69 222 GLY A N 1
ATOM 1639 C CA . GLY A 1 222 ? 4.207 5.506 11.873 1.00 93.69 222 GLY A CA 1
ATOM 1640 C C . GLY A 1 222 ? 4.414 4.553 13.057 1.00 93.69 222 GLY A C 1
ATOM 1641 O O . GLY A 1 222 ? 3.623 4.556 13.999 1.00 93.69 222 GLY A O 1
ATOM 1642 N N . ILE A 1 223 ? 5.505 3.776 13.058 1.00 93.88 223 ILE A N 1
ATOM 1643 C CA . ILE A 1 223 ? 5.864 2.913 14.196 1.00 93.88 223 ILE A CA 1
ATOM 1644 C C . ILE A 1 223 ? 6.176 3.755 15.439 1.00 93.88 223 ILE A C 1
ATOM 1646 O O . ILE A 1 223 ? 5.667 3.448 16.516 1.00 93.88 223 ILE A O 1
ATOM 1650 N N . THR A 1 224 ? 6.972 4.819 15.301 1.00 93.81 224 THR A N 1
ATOM 1651 C CA . THR A 1 224 ? 7.274 5.740 16.409 1.00 93.81 224 THR A CA 1
ATOM 1652 C C . THR A 1 224 ? 5.999 6.373 16.966 1.00 93.81 224 THR A C 1
ATOM 1654 O O . THR A 1 224 ? 5.777 6.322 18.171 1.00 93.81 224 THR A O 1
ATOM 1657 N N . SER A 1 225 ? 5.102 6.855 16.103 1.00 93.62 225 SER A N 1
ATOM 1658 C CA . SER A 1 225 ? 3.809 7.419 16.503 1.00 93.62 225 SER A CA 1
ATOM 1659 C C . SER A 1 225 ? 2.959 6.421 17.297 1.00 93.62 225 SER A C 1
ATOM 1661 O O . SER A 1 225 ? 2.420 6.762 18.350 1.00 93.62 225 SER A O 1
ATOM 1663 N N . ALA A 1 226 ? 2.904 5.153 16.872 1.00 92.94 226 ALA A N 1
ATOM 1664 C CA . ALA A 1 226 ? 2.199 4.110 17.617 1.00 92.94 226 ALA A CA 1
ATOM 1665 C C . ALA A 1 226 ? 2.837 3.827 18.994 1.00 92.94 226 ALA A C 1
ATOM 1667 O O . ALA A 1 226 ? 2.121 3.581 19.967 1.00 92.94 226 ALA A O 1
ATOM 1668 N N . ILE A 1 227 ? 4.172 3.874 19.096 1.00 92.25 227 ILE A N 1
ATOM 1669 C CA . ILE A 1 227 ? 4.906 3.717 20.363 1.00 92.25 227 ILE A CA 1
ATOM 1670 C C . ILE A 1 227 ? 4.603 4.878 21.317 1.00 92.25 227 ILE A C 1
ATOM 1672 O O . ILE A 1 227 ? 4.362 4.636 22.509 1.00 92.25 227 ILE A O 1
ATOM 1676 N N . ASP A 1 228 ? 4.587 6.100 20.795 1.00 91.56 228 ASP A N 1
ATOM 1677 C CA . ASP A 1 228 ? 4.398 7.335 21.559 1.00 91.56 228 ASP A CA 1
ATOM 1678 C C . ASP A 1 228 ? 2.919 7.607 21.882 1.00 91.56 228 ASP A C 1
ATOM 1680 O O . ASP A 1 228 ? 2.609 8.320 22.838 1.00 91.56 228 ASP A O 1
ATOM 1684 N N . GLY A 1 229 ? 1.993 6.969 21.157 1.00 84.88 229 GLY A N 1
ATOM 1685 C CA . GLY A 1 229 ? 0.548 7.127 21.333 1.00 84.88 229 GLY A CA 1
ATOM 1686 C C . GLY A 1 229 ? -0.012 8.403 20.694 1.00 84.88 229 GLY A C 1
ATOM 1687 O O . GLY A 1 229 ? -1.030 8.914 21.170 1.00 84.88 229 GLY A O 1
ATOM 1688 N N . SER A 1 230 ? 0.665 8.908 19.659 1.00 72.38 230 SER A N 1
ATOM 1689 C CA . SER A 1 230 ? 0.329 10.112 18.884 1.00 72.38 230 SER A CA 1
ATOM 1690 C C . SER A 1 230 ? -0.326 9.784 17.552 1.00 72.38 230 SER A C 1
ATOM 1692 O O . SER A 1 230 ? 0.216 8.880 16.877 1.00 72.38 230 SER A O 1
#

InterPro domains:
  IPR024370 PBP domain [PF12849] (30-155)
  IPR050811 Phosphate-binding ABC transporter substrate-binding [PTHR30570] (33-173)

Sequence (230 aa):
MKKHKMLSLLAVSGLMGIGILAGCSNDSSSSSKGTINIVSREEGSGTRGAFIELFGIESKNKKGEKVDHTSDAATVTNSTSVMLTTVSKDPSAIGYSSLGSLNSSVKVLKIDGKNATVKDIKSGSYKISRPFNIVTKEGKEKEATKDFIDYILSKDGQAVVEKNGYIPLDNAKAYQAKVSSGKVVIAGSSSVTPVMEKIKEAYHKVNAKVDVEIQQSDSSTGITSAIDGS

Foldseek 3Di:
DDDDDDDDDDDDDDDDDDDDDDDDDDDPPPPPPDDAAEAEEDPLDLQRVLVCVLVVQWDADPVRDIDGNDDPSYHYDHDQVRQLVVQLVDVRYDYDDAQQSDDPSHDFDDDPNHGPDLVCVVVCVRVSDDDDDDDADPPPDDPLRVLLVLLCQAPQNQVLCVVSRHRGDPPHHHRDGDDQAEEAEAEAAPNCVVSVVSSVVSVCVVRVRYHYHYHHDHHVVRVVCNVVVD

Radius of gyration: 25.98 Å; chains: 1; bounding box: 82×44×64 Å

pLDDT: mean 86.27, std 20.12, range [28.25, 98.56]

Secondary structure (DSSP, 8-state):
---------------------------------PPPEEEEEPTT-HHHHHHHHHTT-EEE-TTS-EEE---TTPEEESSHHHHHHHHHH-TTEE----GGG--TTSPPPPBTTB---HHHHHTT-S-S---------TT---HHHHHHHHHHHSHHHHHHHHHTTPPPPSSPPPP----SSEEEEEEEETTTHHHHHHHHHHHHHH-TTEEEEEEEE-HHHHHHHHHHT-

Organism: Streptococcus agalactiae (NCBI:txid1311)